Protein AF-A0A956IF95-F1 (afdb_monomer_lite)

pLDDT: mean 89.49, std 10.76, range [35.81, 98.38]

Structure (mmCIF, N/CA/C/O backbone):
data_AF-A0A956IF95-F1
#
_entry.id   AF-A0A956IF95-F1
#
loop_
_atom_site.group_PDB
_atom_site.id
_atom_site.type_symbol
_atom_site.label_atom_id
_atom_site.label_alt_id
_atom_site.label_comp_id
_atom_site.label_asym_id
_atom_site.label_entity_id
_atom_site.label_seq_id
_atom_site.pdbx_PDB_ins_code
_atom_site.Cartn_x
_atom_site.Cartn_y
_atom_site.Cartn_z
_atom_site.occupancy
_atom_site.B_iso_or_equiv
_atom_site.auth_seq_id
_atom_site.auth_comp_id
_atom_site.auth_asym_id
_atom_site.auth_atom_id
_atom_site.pdbx_PDB_model_num
ATOM 1 N N . MET A 1 1 ? 54.854 1.397 -35.330 1.00 35.81 1 MET A N 1
ATOM 2 C CA . MET A 1 1 ? 54.382 2.494 -34.458 1.00 35.81 1 MET A CA 1
ATOM 3 C C . MET A 1 1 ? 52.884 2.650 -34.662 1.00 35.81 1 MET A C 1
ATOM 5 O O . MET A 1 1 ? 52.471 3.018 -35.750 1.00 35.81 1 MET A O 1
ATOM 9 N N . GLN A 1 2 ? 52.079 2.261 -33.670 1.00 36.19 2 GLN A N 1
ATOM 10 C CA . GLN A 1 2 ? 50.629 2.462 -33.690 1.00 36.19 2 GLN A CA 1
ATOM 11 C C . GLN A 1 2 ? 50.327 3.940 -33.435 1.00 36.19 2 GLN A C 1
ATOM 13 O O . GLN A 1 2 ? 50.539 4.441 -32.331 1.00 36.19 2 GLN A O 1
ATOM 18 N N . GLU A 1 3 ? 49.829 4.635 -34.450 1.00 36.44 3 GLU A N 1
ATOM 19 C CA . GLU A 1 3 ? 49.269 5.971 -34.295 1.00 36.44 3 GLU A CA 1
ATOM 20 C C . GLU A 1 3 ? 47.915 5.836 -33.580 1.00 36.44 3 GLU A C 1
ATOM 22 O O . GLU A 1 3 ? 46.929 5.344 -34.134 1.00 36.44 3 GLU A O 1
ATOM 27 N N . LYS A 1 4 ? 47.878 6.199 -32.292 1.00 40.56 4 LYS A N 1
ATOM 28 C CA . LYS A 1 4 ? 46.637 6.297 -31.518 1.00 40.56 4 LYS A CA 1
ATOM 29 C C . LYS A 1 4 ? 45.740 7.335 -32.191 1.00 40.56 4 LYS A C 1
ATOM 31 O O . LYS A 1 4 ? 45.945 8.534 -32.022 1.00 40.56 4 LYS A O 1
ATOM 36 N N . ALA A 1 5 ? 44.705 6.873 -32.889 1.00 38.88 5 ALA A N 1
ATOM 37 C CA . ALA A 1 5 ? 43.590 7.697 -33.336 1.00 38.88 5 ALA A CA 1
ATOM 38 C C . ALA A 1 5 ? 42.821 8.232 -32.111 1.00 38.88 5 ALA A C 1
ATOM 40 O O . ALA A 1 5 ? 41.796 7.692 -31.690 1.00 38.88 5 ALA A O 1
ATOM 41 N N . GLY A 1 6 ? 43.344 9.298 -31.504 1.00 41.34 6 GLY A N 1
ATOM 42 C CA . GLY A 1 6 ? 42.677 10.086 -30.479 1.00 41.34 6 GLY A CA 1
ATOM 43 C C . GLY A 1 6 ? 41.506 10.836 -31.101 1.00 41.34 6 GLY A C 1
ATOM 44 O O . GLY A 1 6 ? 41.618 12.009 -31.448 1.00 41.34 6 GLY A O 1
ATOM 45 N N . GLY A 1 7 ? 40.378 10.149 -31.286 1.00 48.84 7 GLY A N 1
ATOM 46 C CA . GLY A 1 7 ? 39.146 10.775 -31.747 1.00 48.84 7 GLY A CA 1
ATOM 47 C C . GLY A 1 7 ? 38.746 11.890 -3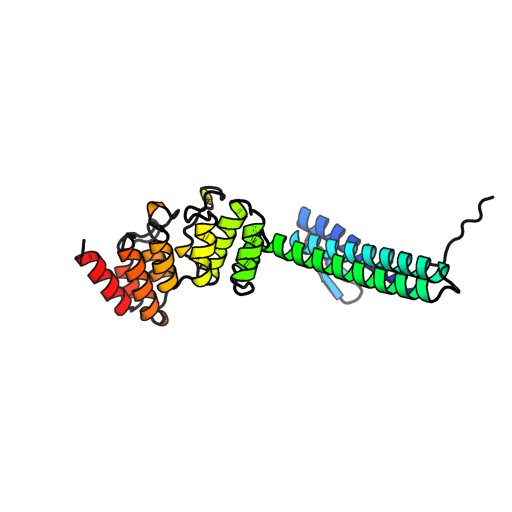0.781 1.00 48.84 7 GLY A C 1
ATOM 48 O O . GLY A 1 7 ? 38.347 11.605 -29.652 1.00 48.84 7 GLY A O 1
ATOM 49 N N . LYS A 1 8 ? 38.862 13.152 -31.221 1.00 57.75 8 LYS A N 1
ATOM 50 C CA . LYS A 1 8 ? 38.453 14.337 -30.455 1.00 57.75 8 LYS A CA 1
ATOM 51 C C . LYS A 1 8 ? 37.014 14.140 -29.962 1.00 57.75 8 LYS A C 1
ATOM 53 O O . LYS A 1 8 ? 36.075 14.079 -30.762 1.00 57.75 8 LYS A O 1
ATOM 58 N N . ARG A 1 9 ? 36.848 13.976 -28.646 1.00 60.78 9 ARG A N 1
ATOM 59 C CA . ARG A 1 9 ? 35.532 13.969 -27.995 1.00 60.78 9 ARG A CA 1
ATOM 60 C C . ARG A 1 9 ? 34.919 15.361 -28.184 1.00 60.78 9 ARG A C 1
ATOM 62 O O . ARG A 1 9 ? 35.627 16.360 -28.094 1.00 60.78 9 ARG A O 1
ATOM 69 N N . GLY A 1 10 ? 33.631 15.422 -28.524 1.00 72.94 10 GLY A N 1
ATOM 70 C CA . GLY A 1 10 ? 32.933 16.701 -28.683 1.00 72.94 10 GLY A CA 1
ATOM 71 C C . GLY A 1 10 ? 32.841 17.436 -27.346 1.00 72.94 10 GLY A C 1
ATOM 72 O O . GLY A 1 10 ? 32.746 16.786 -26.309 1.00 72.94 10 GLY A O 1
ATOM 73 N N . ILE A 1 11 ? 32.844 18.772 -27.373 1.00 80.69 11 ILE A N 1
ATOM 74 C CA . ILE A 1 11 ? 32.838 19.634 -26.174 1.00 80.69 11 ILE A CA 1
ATOM 75 C C . ILE A 1 11 ? 31.722 19.238 -25.197 1.00 80.69 11 ILE A C 1
ATOM 77 O O . ILE A 1 11 ? 31.980 19.084 -24.010 1.00 80.69 11 ILE A O 1
ATOM 81 N N . LEU A 1 12 ? 30.517 18.960 -25.704 1.00 76.12 12 LEU A N 1
ATOM 82 C CA . LEU A 1 12 ? 29.382 18.511 -24.889 1.00 76.12 12 LEU A CA 1
ATOM 83 C C . LEU A 1 12 ? 29.646 17.188 -24.154 1.00 76.12 12 LEU A C 1
ATOM 85 O O . LEU A 1 12 ? 29.255 17.042 -23.003 1.00 76.12 12 LEU A O 1
ATOM 89 N N . ALA A 1 13 ? 30.350 16.240 -24.779 1.00 76.94 13 ALA A N 1
ATOM 90 C CA . ALA A 1 13 ? 30.706 14.980 -24.130 1.00 76.94 13 ALA A CA 1
ATOM 91 C C . ALA A 1 13 ? 31.792 15.176 -23.062 1.00 76.94 13 ALA A C 1
ATOM 93 O O . ALA A 1 13 ? 31.781 14.510 -22.034 1.00 76.94 13 ALA A O 1
ATOM 94 N N . THR A 1 14 ? 32.726 16.102 -23.283 1.00 82.81 14 THR A N 1
ATOM 95 C CA . THR A 1 14 ? 33.727 16.465 -22.270 1.00 82.81 14 THR A CA 1
ATOM 96 C C . THR A 1 14 ? 33.070 17.148 -21.072 1.00 82.81 14 THR A C 1
ATOM 98 O O . THR A 1 14 ? 33.364 16.783 -19.939 1.00 82.81 14 THR A O 1
ATOM 101 N N . ILE A 1 15 ? 32.142 18.076 -21.319 1.00 84.31 15 ILE A N 1
ATOM 102 C CA . ILE A 1 15 ? 31.358 18.747 -20.276 1.00 84.31 15 ILE A CA 1
ATOM 103 C C . ILE A 1 15 ? 30.542 17.719 -19.484 1.00 84.31 15 ILE A C 1
ATOM 105 O O . ILE A 1 15 ? 30.656 17.680 -18.265 1.00 84.31 15 ILE A O 1
ATOM 109 N N . GLY A 1 16 ? 29.795 16.837 -20.155 1.00 79.81 16 GLY A N 1
ATOM 110 C CA . GLY A 1 16 ? 29.014 15.788 -19.490 1.00 79.81 16 GLY A CA 1
ATOM 111 C C . GLY A 1 16 ? 29.870 14.866 -18.616 1.00 79.81 16 GLY A C 1
ATOM 112 O O . GLY A 1 16 ? 29.513 14.595 -17.474 1.00 79.81 16 GLY A O 1
ATOM 113 N N . LEU A 1 17 ? 31.046 14.448 -19.101 1.00 86.81 17 LEU A N 1
ATOM 114 C CA . LEU A 1 17 ? 31.986 13.653 -18.303 1.00 86.81 17 LEU A CA 1
ATOM 115 C C . LEU A 1 17 ? 32.480 14.406 -17.063 1.00 86.81 17 LEU A C 1
ATOM 117 O O . LEU A 1 17 ? 32.522 13.824 -15.984 1.00 86.81 17 LEU A O 1
ATOM 121 N N . LEU A 1 18 ? 32.847 15.681 -17.210 1.00 87.62 18 LEU A N 1
ATOM 122 C CA . LEU A 1 18 ? 33.309 16.500 -16.090 1.00 87.62 18 LEU A CA 1
ATOM 123 C C . LEU A 1 18 ? 32.211 16.677 -15.044 1.00 87.62 18 LEU A C 1
ATOM 125 O O . LEU A 1 18 ? 32.471 16.445 -13.869 1.00 87.62 18 LEU A O 1
ATOM 129 N N . PHE A 1 19 ? 30.988 17.007 -15.465 1.00 87.06 19 PHE A N 1
ATOM 130 C CA . PHE A 1 19 ? 29.851 17.105 -14.551 1.00 87.06 19 PHE A CA 1
ATOM 131 C C . PHE A 1 19 ? 29.600 15.781 -13.831 1.00 87.06 19 PHE A C 1
ATOM 133 O O . PHE A 1 19 ? 29.555 15.775 -12.609 1.00 87.06 19 PHE A O 1
ATOM 140 N N . GLY A 1 20 ? 29.540 14.655 -14.548 1.00 84.88 20 GLY A N 1
ATOM 141 C CA . GLY A 1 20 ? 29.335 13.345 -13.924 1.00 84.88 20 GLY A CA 1
ATOM 142 C C . GLY A 1 20 ? 30.422 12.982 -12.903 1.00 84.88 20 GLY A C 1
ATOM 143 O O . GLY A 1 20 ? 30.108 12.508 -11.814 1.00 84.88 20 GLY A O 1
ATOM 144 N N . VAL A 1 21 ? 31.695 13.259 -13.210 1.00 89.56 21 VAL A N 1
ATOM 145 C CA . VAL A 1 21 ? 32.816 13.028 -12.279 1.00 89.56 21 VAL A CA 1
ATOM 146 C C . VAL A 1 21 ? 32.744 13.956 -11.066 1.00 89.56 21 VAL A C 1
ATOM 148 O O . VAL A 1 21 ? 32.939 13.491 -9.947 1.00 89.56 21 VAL A O 1
ATOM 151 N N . VAL A 1 22 ? 32.446 15.244 -11.259 1.00 89.56 22 VAL A N 1
ATOM 152 C CA . VAL A 1 22 ? 32.292 16.204 -10.153 1.00 89.56 22 VAL A CA 1
ATOM 153 C C . VAL A 1 22 ? 31.135 15.793 -9.248 1.00 89.56 22 VAL A C 1
ATOM 155 O O . VAL A 1 22 ? 31.303 15.770 -8.033 1.00 89.56 22 VAL A O 1
ATOM 158 N N . THR A 1 23 ? 29.997 15.392 -9.817 1.00 88.56 23 THR A N 1
ATOM 159 C CA . THR A 1 23 ? 28.845 14.889 -9.058 1.00 88.56 23 THR A CA 1
ATOM 160 C C . THR A 1 23 ? 29.211 13.652 -8.233 1.00 88.56 23 THR A C 1
ATOM 162 O O . THR A 1 23 ? 28.883 13.595 -7.051 1.00 88.56 23 THR A O 1
ATOM 165 N N . LEU A 1 24 ? 29.955 12.695 -8.799 1.00 90.12 24 LEU A N 1
ATOM 166 C CA . LEU A 1 24 ? 30.459 11.544 -8.036 1.00 90.12 24 LEU A CA 1
ATOM 167 C C . LEU A 1 24 ? 31.468 11.947 -6.955 1.00 90.12 24 LEU A C 1
ATOM 169 O O . LEU A 1 24 ? 31.478 11.351 -5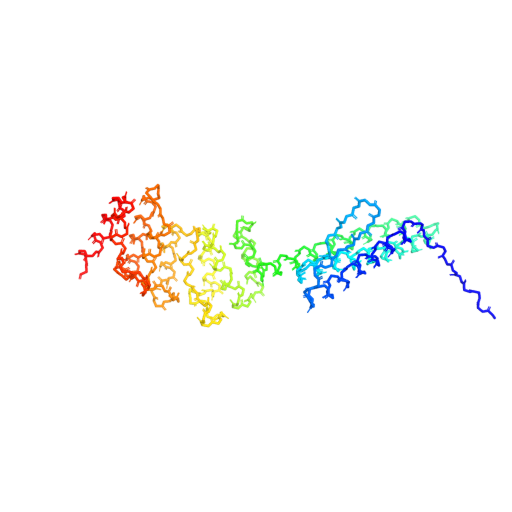.883 1.00 90.12 24 LEU A O 1
ATOM 173 N N . GLY A 1 25 ? 32.284 12.972 -7.207 1.00 89.44 25 GLY A N 1
ATOM 174 C CA . GLY A 1 25 ? 33.170 13.559 -6.204 1.00 89.44 25 GLY A CA 1
ATOM 175 C C . GLY A 1 25 ? 32.396 14.144 -5.022 1.00 89.44 25 GLY A C 1
ATOM 176 O O . GLY A 1 25 ? 32.731 13.858 -3.875 1.00 89.44 25 GLY A O 1
ATOM 177 N N . VAL A 1 26 ? 31.320 14.894 -5.288 1.00 89.62 26 VAL A N 1
ATOM 178 C CA . VAL A 1 26 ? 30.418 15.424 -4.250 1.00 89.62 26 VAL A CA 1
ATOM 179 C C . VAL A 1 26 ? 29.750 14.288 -3.476 1.00 89.62 26 VAL A C 1
ATOM 181 O O . VAL A 1 26 ? 29.707 14.348 -2.251 1.00 89.62 26 VAL A O 1
ATOM 184 N N . ALA A 1 27 ? 29.293 13.231 -4.153 1.00 89.62 27 ALA A N 1
ATOM 185 C CA . ALA A 1 27 ? 28.731 12.060 -3.480 1.00 89.62 27 ALA A CA 1
ATOM 186 C C . ALA A 1 27 ? 29.763 11.349 -2.590 1.00 89.62 27 ALA A C 1
ATOM 188 O O . ALA A 1 27 ? 29.452 11.003 -1.456 1.00 89.62 27 ALA A O 1
ATOM 189 N N . GLY A 1 28 ? 31.002 11.176 -3.061 1.00 89.56 28 GLY A N 1
ATOM 190 C CA . GLY A 1 28 ? 32.082 10.582 -2.269 1.00 89.56 28 GLY A CA 1
ATOM 191 C C . GLY A 1 28 ? 32.432 11.412 -1.030 1.00 89.56 28 GLY A C 1
ATOM 192 O O . GLY A 1 28 ? 32.576 10.862 0.059 1.00 89.56 28 GLY A O 1
ATOM 193 N N . LEU A 1 29 ? 32.499 12.740 -1.170 1.00 88.94 29 LEU A N 1
ATOM 194 C CA . LEU A 1 29 ? 32.683 13.649 -0.034 1.00 88.94 29 LEU A CA 1
ATOM 195 C C . LEU A 1 29 ? 31.485 13.618 0.926 1.00 88.94 29 LEU A C 1
ATOM 197 O O . LEU A 1 29 ? 31.686 13.626 2.135 1.00 88.94 29 LEU A O 1
ATOM 201 N N . GLY A 1 30 ? 30.260 13.521 0.406 1.00 88.19 30 GLY A N 1
ATOM 202 C CA . GLY A 1 30 ? 29.043 13.345 1.199 1.00 88.19 30 GLY A CA 1
ATOM 203 C C . GLY A 1 30 ? 29.007 12.017 1.961 1.00 88.19 30 GLY A C 1
ATOM 204 O O . GLY A 1 30 ? 28.602 11.985 3.118 1.00 88.19 30 GLY A O 1
ATOM 205 N N . ALA A 1 31 ? 29.494 10.926 1.363 1.00 88.31 31 ALA A N 1
ATOM 206 C CA . ALA A 1 31 ? 29.612 9.630 2.031 1.00 88.31 31 ALA A CA 1
ATOM 207 C C . ALA A 1 31 ? 30.572 9.702 3.227 1.00 88.31 31 ALA A C 1
ATOM 209 O O . ALA A 1 31 ? 30.260 9.185 4.294 1.00 88.31 31 ALA A O 1
ATOM 210 N N . ILE A 1 32 ? 31.711 10.387 3.069 1.00 88.44 32 ILE A N 1
ATOM 211 C CA . ILE A 1 32 ? 32.654 10.647 4.168 1.00 88.44 32 ILE A CA 1
ATOM 212 C C . ILE A 1 32 ? 31.995 11.548 5.221 1.00 88.44 32 ILE A C 1
ATOM 214 O O . ILE A 1 32 ? 32.066 11.251 6.409 1.00 88.44 32 ILE A O 1
ATOM 218 N N . ASN A 1 33 ? 31.313 12.613 4.794 1.00 89.50 33 ASN A N 1
ATOM 219 C CA . ASN A 1 33 ? 30.607 13.527 5.688 1.00 89.50 33 ASN A CA 1
ATOM 220 C C . ASN A 1 33 ? 29.554 12.807 6.548 1.00 89.50 33 ASN A C 1
ATOM 222 O O . ASN A 1 33 ? 29.501 13.030 7.750 1.00 89.50 33 ASN A O 1
ATOM 226 N N . THR A 1 34 ? 28.778 11.909 5.935 1.00 87.06 34 THR A N 1
ATOM 227 C CA . THR A 1 34 ? 27.724 11.116 6.590 1.00 87.06 34 THR A CA 1
ATOM 228 C C . THR A 1 34 ? 28.310 10.020 7.482 1.00 87.06 34 THR A C 1
ATOM 230 O 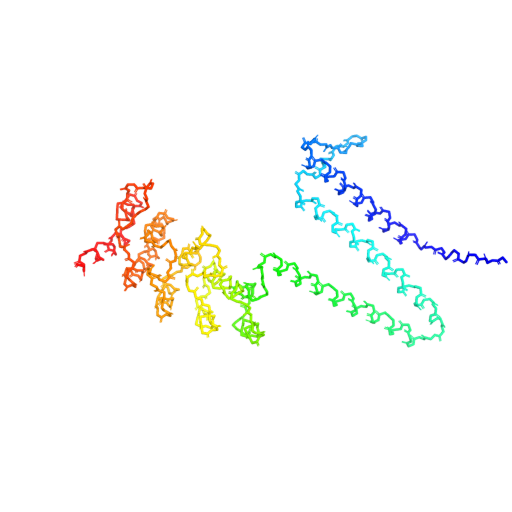O . THR A 1 34 ? 27.837 9.803 8.591 1.00 87.06 34 THR A O 1
ATOM 233 N N . ALA A 1 35 ? 29.354 9.318 7.029 1.00 88.38 35 ALA A N 1
ATOM 234 C CA . ALA A 1 35 ? 29.954 8.214 7.782 1.00 88.38 35 ALA A CA 1
ATOM 235 C C . ALA A 1 35 ? 30.664 8.668 9.069 1.00 88.38 35 ALA A C 1
ATOM 237 O O . ALA A 1 35 ? 30.772 7.885 10.010 1.00 88.38 35 ALA A O 1
ATOM 238 N N . PHE A 1 36 ? 31.163 9.905 9.093 1.00 89.81 36 PHE A N 1
ATOM 239 C CA . PHE A 1 36 ? 31.935 10.464 10.206 1.00 89.81 36 PHE A CA 1
ATOM 240 C C . PHE A 1 36 ? 31.252 11.655 10.899 1.00 89.81 36 PHE A C 1
ATOM 242 O O . PHE A 1 36 ? 31.869 12.253 11.775 1.00 89.81 36 PHE A O 1
ATOM 249 N N . ASP A 1 37 ? 30.021 11.999 10.507 1.00 86.06 37 ASP A N 1
ATOM 250 C CA . ASP A 1 37 ? 29.220 13.098 11.073 1.00 86.06 37 ASP A CA 1
ATOM 251 C C . ASP A 1 37 ? 29.966 14.453 11.109 1.00 86.06 37 ASP A C 1
ATOM 253 O O . ASP A 1 37 ? 30.060 15.139 12.124 1.00 86.06 37 ASP A O 1
ATOM 257 N N . LEU A 1 38 ? 30.594 14.821 9.984 1.00 83.25 38 LEU A N 1
ATOM 258 C CA . LEU A 1 38 ? 31.574 15.920 9.925 1.00 83.25 38 LEU A CA 1
ATOM 259 C C . LEU A 1 38 ? 30.970 17.307 9.625 1.00 83.25 38 LEU A C 1
ATOM 261 O O . LEU A 1 38 ? 31.714 18.289 9.603 1.00 83.25 38 LEU A O 1
ATOM 265 N N . HIS A 1 39 ? 29.658 17.398 9.367 1.00 82.81 39 HIS A N 1
ATOM 266 C CA . HIS A 1 39 ? 28.919 18.621 8.990 1.00 82.81 39 HIS A CA 1
ATOM 267 C C . HIS A 1 39 ? 29.662 19.549 8.004 1.00 82.81 39 HIS A C 1
ATOM 269 O O . HIS A 1 39 ? 29.690 20.776 8.142 1.00 82.81 39 HIS A O 1
ATOM 275 N N . LEU A 1 40 ? 30.299 18.958 6.996 1.00 84.75 40 LEU A N 1
ATOM 276 C CA . LEU A 1 40 ? 31.128 19.656 6.024 1.00 84.75 40 LEU A CA 1
ATOM 277 C C . LEU A 1 40 ? 30.282 20.478 5.043 1.00 84.75 40 LEU A C 1
ATOM 279 O O . LEU A 1 40 ? 29.171 20.109 4.663 1.00 84.75 40 LEU A O 1
ATOM 283 N N . ALA A 1 41 ? 30.857 21.574 4.554 1.00 84.25 41 ALA A N 1
ATOM 284 C CA . ALA A 1 41 ? 30.278 22.395 3.498 1.00 84.25 41 ALA A CA 1
ATOM 285 C C . ALA A 1 41 ? 31.337 22.726 2.443 1.00 84.25 41 ALA A C 1
ATOM 287 O O . ALA A 1 41 ? 32.499 22.981 2.769 1.00 84.25 41 ALA A O 1
ATOM 288 N N . ILE A 1 42 ? 30.932 22.762 1.173 1.00 80.06 42 ILE A N 1
ATOM 289 C CA . ILE A 1 42 ? 31.758 23.316 0.100 1.00 80.06 42 ILE A CA 1
ATOM 290 C C . ILE A 1 42 ? 31.543 24.826 0.101 1.00 80.06 42 ILE A C 1
ATOM 292 O O . ILE A 1 42 ? 30.418 25.302 -0.053 1.00 80.06 42 ILE A O 1
ATOM 296 N N . SER A 1 43 ? 32.624 25.585 0.259 1.00 79.31 43 SER A N 1
ATOM 297 C CA . SER A 1 43 ? 32.602 27.038 0.129 1.00 79.31 43 SER A CA 1
ATOM 298 C C . SER A 1 43 ? 33.348 27.483 -1.126 1.00 79.31 43 SER A C 1
ATOM 300 O O . SER A 1 43 ? 34.429 26.996 -1.456 1.00 79.31 43 SER A O 1
ATOM 302 N N . THR A 1 44 ? 32.760 28.436 -1.838 1.00 78.50 44 THR A N 1
ATOM 303 C CA . THR A 1 44 ? 33.415 29.191 -2.915 1.00 78.50 44 THR A CA 1
ATOM 304 C C . THR A 1 44 ? 33.101 30.663 -2.706 1.00 78.50 44 THR A C 1
ATOM 306 O O . THR A 1 44 ? 32.002 30.951 -2.249 1.00 78.50 44 THR A O 1
ATOM 309 N N . TYR A 1 45 ? 34.035 31.575 -3.009 1.00 53.12 45 TYR A N 1
ATOM 310 C CA . TYR A 1 45 ? 33.921 33.040 -2.849 1.00 53.12 45 TYR A CA 1
ATOM 311 C C . TYR A 1 45 ? 32.466 33.568 -2.775 1.00 53.12 45 TYR A C 1
ATOM 313 O O . TYR A 1 45 ? 31.848 33.845 -3.799 1.00 53.12 45 TYR A O 1
ATOM 321 N N . GLY A 1 46 ? 31.929 33.700 -1.552 1.00 63.81 46 GLY A N 1
ATOM 322 C CA . GLY A 1 46 ? 30.607 34.281 -1.271 1.00 63.81 46 GLY A CA 1
ATOM 323 C C . GLY A 1 46 ? 29.419 33.319 -1.087 1.00 63.81 46 GLY A C 1
ATOM 324 O O . GLY A 1 46 ? 28.348 33.795 -0.726 1.00 63.81 46 GLY A O 1
ATOM 325 N N . ALA A 1 47 ? 29.572 32.004 -1.278 1.00 65.38 47 ALA A N 1
ATOM 326 C CA . ALA A 1 47 ? 28.509 31.013 -1.071 1.00 65.38 47 ALA A CA 1
ATOM 327 C C . ALA A 1 47 ? 29.035 29.737 -0.392 1.00 65.38 47 ALA A C 1
ATOM 329 O O . ALA A 1 47 ? 30.081 29.204 -0.774 1.00 65.38 47 ALA A O 1
ATOM 330 N N . SER A 1 48 ? 28.294 29.231 0.597 1.00 77.94 48 SER A N 1
ATOM 331 C CA . SER A 1 48 ? 28.488 27.900 1.175 1.00 77.94 48 SER A CA 1
ATOM 332 C C . SER A 1 48 ? 27.304 27.006 0.819 1.00 77.94 48 SER A C 1
ATOM 334 O O . SER A 1 48 ? 26.147 27.409 0.934 1.00 77.94 48 SER A O 1
ATOM 336 N N . ALA A 1 49 ? 27.599 25.788 0.380 1.00 80.75 49 ALA A N 1
ATOM 337 C CA . ALA A 1 49 ? 26.609 24.742 0.182 1.00 80.75 49 ALA A CA 1
ATOM 338 C C . ALA A 1 49 ? 26.957 23.571 1.114 1.00 80.75 49 ALA A C 1
ATOM 340 O O . ALA A 1 49 ? 28.085 23.068 1.037 1.00 80.75 49 ALA A O 1
ATOM 341 N N . PRO A 1 50 ? 26.044 23.147 2.008 1.00 84.31 50 PRO A N 1
ATOM 342 C CA . PRO A 1 50 ? 26.280 21.978 2.847 1.00 84.31 50 PRO A CA 1
ATOM 343 C C . PRO A 1 50 ? 26.456 20.732 1.973 1.00 84.31 50 PRO A C 1
ATOM 345 O O . PRO A 1 50 ? 25.805 20.589 0.933 1.00 84.31 50 PRO A O 1
ATOM 348 N N . LEU A 1 51 ? 27.373 19.851 2.371 1.00 86.69 51 LEU A N 1
ATOM 349 C CA . LEU A 1 51 ? 27.511 18.544 1.738 1.00 86.69 51 LEU A CA 1
ATOM 350 C C . LEU A 1 51 ? 26.374 17.615 2.184 1.00 86.69 51 LEU A C 1
ATOM 352 O O . LEU A 1 51 ? 25.833 17.810 3.272 1.00 86.69 51 LEU A O 1
ATOM 356 N N . PRO A 1 52 ? 26.035 16.588 1.378 1.00 85.50 52 PRO A N 1
ATOM 357 C CA . PRO A 1 52 ? 25.105 15.545 1.795 1.00 85.50 52 PRO A CA 1
ATOM 358 C C . PRO A 1 52 ? 25.477 14.970 3.167 1.00 85.50 52 PRO A C 1
ATOM 360 O O . PRO A 1 52 ? 26.643 14.645 3.406 1.00 85.50 52 PRO A O 1
ATOM 363 N N . ASP A 1 53 ? 24.488 14.852 4.043 1.00 87.62 53 ASP A N 1
ATOM 364 C CA . ASP A 1 53 ? 24.604 14.403 5.437 1.00 87.62 53 ASP A CA 1
ATOM 365 C C . ASP A 1 53 ? 23.736 13.170 5.743 1.00 87.62 53 ASP A C 1
ATOM 367 O O . ASP A 1 53 ? 23.698 12.687 6.871 1.00 87.62 53 ASP A O 1
ATOM 371 N N . SER A 1 54 ? 23.064 12.626 4.728 1.00 87.50 54 SER A N 1
ATOM 372 C CA . SER A 1 54 ? 22.297 11.388 4.812 1.00 87.50 54 SER A CA 1
ATOM 373 C C . SER A 1 54 ? 22.622 10.462 3.646 1.00 87.50 54 SER A C 1
ATOM 375 O O . SER A 1 54 ? 22.875 10.894 2.515 1.00 87.50 54 SER A O 1
ATOM 377 N N . TRP A 1 55 ? 22.579 9.153 3.910 1.00 86.19 55 TRP A N 1
ATOM 378 C CA . TRP A 1 55 ? 22.873 8.128 2.906 1.00 86.19 55 TRP A CA 1
ATOM 379 C C . TRP A 1 55 ? 21.925 8.179 1.706 1.00 86.19 55 TRP A C 1
ATOM 381 O O . TRP A 1 55 ? 22.344 7.898 0.585 1.00 86.19 55 TRP A O 1
ATOM 391 N N . GLU A 1 56 ? 20.680 8.599 1.911 1.00 82.56 56 GLU A N 1
ATOM 392 C CA . GLU A 1 56 ? 19.690 8.783 0.849 1.00 82.56 56 GLU A CA 1
ATOM 393 C C . GLU A 1 56 ? 20.128 9.866 -0.145 1.00 82.56 56 GLU A C 1
ATOM 395 O O . GLU A 1 56 ? 20.147 9.631 -1.357 1.00 82.56 56 GLU A O 1
ATOM 400 N N . ILE A 1 57 ? 20.566 11.028 0.358 1.00 83.19 57 ILE A N 1
ATOM 401 C CA . ILE A 1 57 ? 21.058 12.126 -0.483 1.00 83.19 57 ILE A CA 1
ATOM 402 C C . ILE A 1 57 ? 22.364 11.713 -1.172 1.00 83.19 57 ILE A C 1
ATOM 404 O O . ILE A 1 57 ? 22.524 11.944 -2.372 1.00 83.19 57 ILE A O 1
ATOM 408 N N . VAL A 1 58 ? 23.281 11.055 -0.455 1.00 86.56 58 VAL A N 1
ATOM 409 C CA . VAL A 1 58 ? 24.546 10.550 -1.020 1.00 86.56 58 VAL A CA 1
ATOM 410 C C . VAL A 1 58 ? 24.293 9.603 -2.195 1.00 86.56 58 VAL A C 1
ATOM 412 O O . VAL A 1 58 ? 24.871 9.784 -3.271 1.00 86.56 58 VAL A O 1
ATOM 415 N N . LEU A 1 59 ? 23.413 8.616 -2.014 1.00 84.38 59 LEU A N 1
ATOM 416 C CA . LEU A 1 59 ? 23.065 7.646 -3.051 1.00 84.38 59 LEU A CA 1
ATOM 417 C C . LEU A 1 59 ? 22.336 8.308 -4.224 1.00 84.38 59 LEU A C 1
ATOM 419 O O . LEU A 1 59 ? 22.647 8.004 -5.377 1.00 84.38 59 LEU A O 1
ATOM 423 N N . GLY A 1 60 ? 21.433 9.256 -3.954 1.00 81.62 60 GLY A N 1
ATOM 424 C CA . GLY A 1 60 ? 20.750 10.035 -4.987 1.00 81.62 60 GLY A CA 1
ATOM 425 C C . GLY A 1 60 ? 21.726 10.825 -5.864 1.00 81.62 60 GLY A C 1
ATOM 426 O O . GLY A 1 60 ? 21.684 10.726 -7.093 1.00 81.62 60 GLY A O 1
ATOM 427 N N . VAL A 1 61 ? 22.667 11.550 -5.252 1.00 86.00 61 VAL A N 1
ATOM 428 C CA . VAL A 1 61 ? 23.703 12.306 -5.978 1.00 86.00 61 VAL A CA 1
ATOM 429 C C . VAL A 1 61 ? 24.617 11.358 -6.762 1.00 86.00 61 VAL A C 1
ATOM 431 O O . VAL A 1 61 ? 24.902 11.611 -7.937 1.00 86.00 61 VAL A O 1
ATOM 434 N N . ALA A 1 62 ? 25.031 10.233 -6.169 1.00 87.06 62 ALA A N 1
ATOM 435 C CA . ALA A 1 62 ? 25.842 9.231 -6.859 1.00 87.06 62 ALA A CA 1
ATOM 436 C C . ALA A 1 62 ? 25.129 8.667 -8.100 1.00 87.06 62 ALA A C 1
ATOM 438 O O . ALA A 1 62 ? 25.730 8.590 -9.176 1.00 87.06 62 ALA A O 1
ATOM 439 N N . ALA A 1 63 ? 23.841 8.333 -7.979 1.00 85.75 63 ALA A N 1
ATOM 440 C CA . ALA A 1 63 ? 23.031 7.814 -9.078 1.00 85.75 63 ALA A CA 1
ATOM 441 C C . ALA A 1 63 ? 22.939 8.809 -10.246 1.00 85.75 63 ALA A C 1
ATOM 443 O O . ALA A 1 63 ? 23.114 8.417 -11.403 1.00 85.75 63 ALA A O 1
ATOM 444 N N . VAL A 1 64 ? 22.756 10.104 -9.959 1.00 86.06 64 VAL A N 1
ATOM 445 C CA . VAL A 1 64 ? 22.765 11.166 -10.983 1.00 86.06 64 VAL A CA 1
ATOM 446 C C . VAL A 1 64 ? 24.123 11.239 -11.686 1.00 86.06 64 VAL A C 1
ATOM 448 O O . VAL A 1 64 ? 24.177 11.297 -12.917 1.00 86.06 64 VAL A O 1
ATOM 451 N N . GLY A 1 65 ? 25.226 11.177 -10.934 1.00 86.25 65 GLY A N 1
ATOM 452 C CA . GLY A 1 65 ? 26.577 11.167 -11.499 1.00 86.25 65 GLY A CA 1
ATOM 453 C C . GLY A 1 65 ? 26.808 9.986 -12.450 1.00 86.25 65 GLY A C 1
ATOM 454 O O . GLY A 1 65 ? 27.257 10.179 -13.584 1.00 86.25 65 GLY A O 1
ATOM 455 N N . VAL A 1 66 ? 26.427 8.772 -12.034 1.00 90.06 66 VAL A N 1
ATOM 456 C CA . VAL A 1 66 ? 26.495 7.564 -12.877 1.00 90.06 66 VAL A CA 1
ATOM 457 C C . VAL A 1 66 ? 25.631 7.713 -14.132 1.00 90.06 66 VAL A C 1
ATOM 459 O O . VAL A 1 66 ? 26.099 7.406 -15.231 1.00 90.06 66 VAL A O 1
ATOM 462 N N . LEU A 1 67 ? 24.405 8.225 -14.000 1.00 88.06 67 LEU A N 1
ATOM 463 C CA . LEU A 1 67 ? 23.486 8.420 -15.123 1.00 88.06 67 LEU A CA 1
ATOM 464 C C . LEU A 1 67 ? 24.061 9.385 -16.169 1.00 88.06 67 LEU A C 1
ATOM 466 O O . LEU A 1 67 ? 24.041 9.080 -17.364 1.00 88.06 67 LEU A O 1
ATOM 470 N N . ILE A 1 68 ? 24.625 10.517 -15.735 1.00 87.12 68 ILE A N 1
ATOM 471 C CA . ILE A 1 68 ? 25.260 11.494 -16.632 1.00 87.12 68 ILE A CA 1
ATOM 472 C C . ILE A 1 68 ? 26.416 10.843 -17.402 1.00 87.12 68 ILE A C 1
ATOM 474 O O . ILE A 1 68 ? 26.517 11.007 -18.625 1.00 87.12 68 ILE A O 1
ATOM 478 N N . LEU A 1 69 ? 27.273 10.074 -16.722 1.00 89.44 69 LEU A N 1
ATOM 479 C CA . LEU A 1 69 ? 28.384 9.370 -17.367 1.00 89.44 69 LEU A CA 1
ATOM 480 C C . LEU A 1 69 ? 27.890 8.324 -18.373 1.00 89.44 69 LEU A C 1
ATOM 482 O O . LEU A 1 69 ? 28.395 8.276 -19.501 1.00 89.44 69 LEU A O 1
ATOM 486 N N . ALA A 1 70 ? 26.883 7.534 -17.999 1.00 88.50 70 ALA A N 1
ATOM 487 C CA . ALA A 1 70 ? 26.294 6.507 -18.852 1.00 88.50 70 ALA A CA 1
ATOM 488 C C . ALA A 1 70 ? 25.683 7.111 -20.127 1.00 88.50 70 ALA A C 1
ATOM 490 O O . ALA A 1 70 ? 26.021 6.681 -21.234 1.00 88.50 70 ALA A O 1
ATOM 491 N N . LEU A 1 71 ? 24.866 8.162 -19.996 1.00 89.25 71 LEU A N 1
ATOM 492 C CA . LEU A 1 71 ? 24.265 8.870 -21.133 1.00 89.25 71 LEU A CA 1
ATOM 493 C C . LEU A 1 71 ? 25.324 9.526 -22.022 1.00 89.25 71 LEU A C 1
ATOM 495 O O . LEU A 1 71 ? 25.230 9.476 -23.251 1.00 89.25 71 LEU A O 1
ATOM 499 N N . THR A 1 72 ? 26.374 10.087 -21.421 1.00 88.94 72 THR A N 1
ATOM 500 C CA . THR A 1 72 ? 27.476 10.705 -22.166 1.00 88.94 72 THR A CA 1
ATOM 501 C C . THR A 1 72 ? 28.258 9.669 -22.980 1.00 88.94 72 THR A C 1
ATOM 503 O O . THR A 1 72 ? 28.595 9.908 -24.149 1.00 88.94 72 THR A O 1
ATOM 506 N N . PHE A 1 73 ? 28.526 8.494 -22.402 1.00 89.75 73 PHE A N 1
ATOM 507 C CA . PHE A 1 73 ? 29.192 7.395 -23.101 1.00 89.75 73 PHE A CA 1
ATOM 508 C C . PHE A 1 73 ? 28.308 6.796 -24.202 1.00 89.75 73 PHE A C 1
ATOM 510 O O . PHE A 1 73 ? 28.783 6.562 -25.322 1.00 89.75 73 PHE A O 1
ATOM 517 N N . PHE A 1 74 ? 27.018 6.615 -23.916 1.00 90.88 74 PHE A N 1
ATOM 518 C CA . PHE A 1 74 ? 26.021 6.151 -24.875 1.00 90.88 74 PHE A CA 1
ATOM 519 C C . PHE A 1 74 ? 25.922 7.100 -26.075 1.00 90.88 74 PHE A C 1
ATOM 521 O O . PHE A 1 74 ? 26.170 6.686 -27.210 1.00 90.88 74 PHE A O 1
ATOM 528 N N . GLY A 1 75 ? 25.688 8.394 -25.836 1.00 89.25 75 GLY A N 1
ATOM 529 C CA . GLY A 1 75 ? 25.609 9.407 -26.890 1.00 89.25 75 GLY A CA 1
ATOM 530 C C . GLY A 1 75 ? 26.897 9.502 -27.713 1.00 89.25 75 GLY A C 1
ATOM 531 O O . GLY A 1 75 ? 26.853 9.576 -28.942 1.00 89.25 75 GLY A O 1
ATOM 532 N N . SER A 1 76 ? 28.064 9.400 -27.065 1.00 90.31 76 SER A N 1
ATOM 533 C CA . SER A 1 76 ? 29.361 9.361 -27.757 1.00 90.31 76 SER A CA 1
ATOM 534 C C . SER A 1 76 ? 29.503 8.143 -28.676 1.00 90.31 76 SER A C 1
ATOM 536 O O . SER A 1 76 ? 30.066 8.251 -29.771 1.00 90.31 76 SER A O 1
ATOM 538 N N . THR A 1 77 ? 28.986 6.990 -28.250 1.00 90.38 77 THR A N 1
ATOM 539 C CA . THR A 1 77 ? 28.995 5.745 -29.026 1.00 90.38 77 THR A CA 1
ATOM 540 C C . THR A 1 77 ? 28.044 5.833 -30.215 1.00 90.38 77 THR A C 1
ATOM 542 O O . THR A 1 77 ? 28.478 5.603 -31.346 1.00 90.38 77 THR A O 1
ATOM 545 N N . VAL A 1 78 ? 26.804 6.287 -30.009 1.00 91.44 78 VAL A N 1
ATOM 546 C CA . VAL A 1 78 ? 25.830 6.526 -31.089 1.00 91.44 78 VAL A CA 1
ATOM 547 C C . VAL A 1 78 ? 26.396 7.510 -32.115 1.00 91.44 78 VAL A C 1
ATOM 549 O O . VAL A 1 78 ? 26.395 7.230 -33.314 1.00 91.44 78 VAL A O 1
ATOM 552 N N . ALA A 1 79 ? 26.992 8.618 -31.664 1.00 89.75 79 ALA A N 1
ATOM 553 C CA . ALA A 1 79 ? 27.599 9.610 -32.548 1.00 89.75 79 ALA A CA 1
ATOM 554 C C . ALA A 1 79 ? 28.786 9.055 -33.354 1.00 89.75 79 ALA A C 1
ATOM 556 O O . ALA A 1 79 ? 29.044 9.521 -34.469 1.00 89.75 79 ALA A O 1
ATOM 557 N N . ARG A 1 80 ? 29.536 8.089 -32.806 1.00 91.06 80 ARG A N 1
ATOM 558 C CA . ARG A 1 80 ? 30.631 7.407 -33.515 1.00 91.06 80 ARG A CA 1
ATOM 559 C C . ARG A 1 80 ? 30.081 6.504 -34.617 1.00 91.06 80 ARG A C 1
ATOM 561 O O . ARG A 1 80 ? 30.535 6.607 -35.754 1.00 91.06 80 ARG A O 1
ATOM 568 N N . ILE A 1 81 ? 29.081 5.682 -34.299 1.00 90.69 81 ILE A N 1
ATOM 569 C CA . ILE A 1 81 ? 28.451 4.753 -35.251 1.00 90.69 81 ILE A CA 1
ATOM 570 C C . ILE A 1 81 ? 27.736 5.535 -36.367 1.00 90.69 81 ILE A C 1
ATOM 572 O O . ILE A 1 81 ? 27.911 5.240 -37.549 1.00 90.69 81 ILE A O 1
ATOM 576 N N . PHE A 1 82 ? 27.023 6.610 -36.023 1.00 91.69 82 PHE A N 1
ATOM 577 C CA . PHE A 1 82 ? 26.365 7.493 -36.990 1.00 91.69 82 PHE A CA 1
ATOM 578 C C . PHE A 1 82 ? 27.353 8.144 -37.971 1.00 91.69 82 PHE A C 1
ATOM 580 O O . PHE A 1 82 ? 27.109 8.207 -39.183 1.00 91.69 82 PHE A O 1
ATOM 587 N N . ARG A 1 83 ? 28.499 8.616 -37.459 1.00 90.38 83 ARG A N 1
ATOM 588 C CA . ARG A 1 83 ? 29.573 9.176 -38.290 1.00 90.38 83 ARG A CA 1
ATOM 589 C C . ARG A 1 83 ? 30.196 8.118 -39.199 1.00 90.38 83 ARG A C 1
ATOM 591 O O . ARG A 1 83 ? 30.420 8.424 -40.368 1.00 90.38 83 ARG A O 1
ATOM 598 N N . ALA A 1 84 ? 30.407 6.899 -38.701 1.00 91.19 84 ALA A N 1
ATOM 599 C CA . ALA A 1 84 ? 30.920 5.778 -39.490 1.00 91.19 84 ALA A CA 1
ATOM 600 C C . ALA A 1 84 ? 29.970 5.375 -40.635 1.00 91.19 84 ALA A C 1
ATOM 602 O O . ALA A 1 84 ? 30.425 5.003 -41.710 1.00 91.19 84 ALA A O 1
ATOM 603 N N . ALA A 1 85 ? 28.656 5.549 -40.466 1.00 90.12 85 ALA A N 1
ATOM 604 C CA . ALA A 1 85 ? 27.646 5.299 -41.500 1.00 90.12 85 ALA A CA 1
ATOM 605 C C . ALA A 1 85 ? 27.541 6.411 -42.575 1.00 90.12 85 ALA A C 1
ATOM 607 O O . ALA A 1 85 ? 26.471 6.647 -43.145 1.00 90.12 85 ALA A O 1
ATOM 608 N N . LYS A 1 86 ? 28.620 7.159 -42.846 1.00 89.06 86 LYS A N 1
ATOM 609 C CA . LYS A 1 86 ? 28.624 8.230 -43.860 1.00 89.06 86 LYS A CA 1
ATOM 610 C C . LYS A 1 86 ? 28.327 7.664 -45.253 1.00 89.06 86 LYS A C 1
ATOM 612 O O . LYS A 1 86 ? 28.854 6.628 -45.630 1.00 89.06 86 LYS A O 1
ATOM 617 N N . GLY A 1 87 ? 27.452 8.342 -45.999 1.00 90.38 87 GLY A N 1
ATOM 618 C CA . GLY A 1 87 ? 27.011 7.905 -47.331 1.00 90.38 87 GLY A CA 1
ATOM 619 C C . GLY A 1 87 ? 25.909 6.838 -47.336 1.00 90.38 87 GLY A C 1
ATOM 620 O O . GLY A 1 87 ? 25.433 6.481 -48.405 1.00 90.38 87 GLY A O 1
ATOM 621 N N . ARG A 1 88 ? 25.457 6.352 -46.169 1.00 94.38 88 ARG A N 1
ATOM 622 C CA . ARG A 1 88 ? 24.388 5.343 -46.050 1.00 94.38 88 ARG A CA 1
ATOM 623 C C . ARG A 1 88 ? 23.181 5.924 -45.291 1.00 94.38 88 ARG A C 1
ATOM 625 O O . ARG A 1 88 ? 23.068 5.711 -44.082 1.00 94.38 88 ARG A O 1
ATOM 632 N N . PRO A 1 89 ? 22.282 6.678 -45.956 1.00 89.19 89 PRO A N 1
ATOM 633 C CA . PRO A 1 89 ? 21.219 7.434 -45.283 1.00 89.19 89 PRO A CA 1
ATOM 634 C C . PRO A 1 89 ? 20.230 6.543 -44.518 1.00 89.19 89 PRO A C 1
ATOM 636 O O . PRO A 1 89 ? 19.913 6.847 -43.372 1.00 89.19 89 PRO A O 1
ATOM 639 N N . LEU A 1 90 ? 19.825 5.400 -45.084 1.00 93.19 90 LEU A N 1
ATOM 640 C CA . LEU A 1 90 ? 18.926 4.454 -44.404 1.00 93.19 90 LEU A CA 1
ATOM 641 C C . LEU A 1 90 ? 19.537 3.893 -43.111 1.00 93.19 90 LEU A C 1
ATOM 643 O O . LEU A 1 90 ? 18.860 3.785 -42.094 1.00 93.19 90 LEU A O 1
ATOM 647 N N . VAL A 1 91 ? 20.843 3.607 -43.118 1.00 92.06 91 VAL A N 1
ATOM 648 C CA . VAL A 1 91 ? 21.558 3.112 -41.929 1.00 92.06 91 VAL A CA 1
ATOM 649 C C . VAL A 1 91 ? 21.611 4.182 -40.841 1.00 92.06 91 VAL A C 1
ATOM 651 O O . VAL A 1 91 ? 21.444 3.878 -39.665 1.00 92.06 91 VAL A O 1
ATOM 654 N N . ARG A 1 92 ? 21.794 5.451 -41.218 1.00 90.94 92 ARG A N 1
ATOM 655 C CA . ARG A 1 92 ? 21.783 6.579 -40.277 1.00 90.94 92 ARG A CA 1
ATOM 656 C C . ARG A 1 92 ? 20.433 6.768 -39.597 1.00 90.94 92 ARG A C 1
ATOM 658 O O . ARG A 1 92 ? 20.411 6.979 -38.387 1.00 90.94 92 ARG A O 1
ATOM 665 N N . ILE A 1 93 ? 19.342 6.660 -40.352 1.00 92.44 93 ILE A N 1
ATOM 666 C CA . ILE A 1 93 ? 17.982 6.697 -39.797 1.00 92.44 93 ILE A CA 1
ATOM 667 C C . ILE A 1 93 ? 17.799 5.539 -38.809 1.00 92.44 93 ILE A C 1
ATOM 669 O O . ILE A 1 93 ? 17.394 5.772 -37.673 1.00 92.44 93 ILE A O 1
ATOM 673 N N . GLY A 1 94 ? 18.192 4.320 -39.195 1.00 93.56 94 GLY A N 1
ATOM 674 C CA . GLY A 1 94 ? 18.125 3.148 -38.318 1.00 93.56 94 GLY A CA 1
ATOM 675 C C . GLY A 1 94 ? 18.910 3.310 -37.011 1.00 93.56 94 GLY A C 1
ATOM 676 O O . GLY A 1 94 ? 18.408 2.944 -35.954 1.00 93.56 94 GLY A O 1
ATOM 677 N N . ILE A 1 95 ? 20.102 3.919 -37.050 1.00 92.38 95 ILE A N 1
ATOM 678 C CA . ILE A 1 95 ? 20.911 4.194 -35.848 1.00 92.38 95 ILE A CA 1
ATOM 679 C C . ILE A 1 95 ? 20.192 5.156 -34.897 1.00 92.38 95 ILE A C 1
ATOM 681 O O . ILE A 1 95 ? 20.177 4.920 -33.691 1.00 92.38 95 ILE A O 1
ATOM 685 N N . VAL A 1 96 ? 19.609 6.238 -35.421 1.00 92.25 96 VAL A N 1
ATOM 686 C CA . VAL A 1 96 ? 18.901 7.226 -34.593 1.00 92.25 96 VAL A CA 1
ATOM 687 C C . VAL A 1 96 ? 17.642 6.613 -33.986 1.00 92.25 96 VAL A C 1
ATOM 689 O O . VAL A 1 96 ? 17.442 6.724 -32.780 1.00 92.25 96 VAL A O 1
ATOM 692 N N . LEU A 1 97 ? 16.834 5.915 -34.789 1.00 93.44 97 LEU A N 1
ATOM 693 C CA . LEU A 1 97 ? 15.633 5.235 -34.299 1.00 93.44 97 LEU A CA 1
ATOM 694 C C . LEU A 1 97 ? 15.976 4.163 -33.260 1.00 93.44 97 LEU A C 1
ATOM 696 O O . LEU A 1 97 ? 15.356 4.123 -32.203 1.00 93.44 97 LEU A O 1
ATOM 700 N N . GLY A 1 98 ? 17.004 3.348 -33.508 1.00 93.56 98 GLY A N 1
ATOM 701 C CA . GLY A 1 98 ? 17.473 2.349 -32.548 1.00 93.56 98 GLY A CA 1
ATOM 702 C C . GLY A 1 98 ? 17.944 2.978 -31.235 1.00 93.56 98 GLY A C 1
ATOM 703 O O . GLY A 1 98 ? 17.601 2.488 -30.163 1.00 93.56 98 GLY A O 1
ATOM 704 N N . ALA A 1 99 ? 18.668 4.099 -31.298 1.00 92.50 99 ALA A N 1
ATOM 705 C CA . ALA A 1 99 ? 19.080 4.829 -30.102 1.00 92.50 99 ALA A CA 1
ATOM 706 C C . ALA A 1 99 ? 17.882 5.393 -29.320 1.00 92.50 99 ALA A C 1
ATOM 708 O O . ALA A 1 99 ? 17.873 5.309 -28.095 1.00 92.50 99 ALA A O 1
ATOM 709 N N . LEU A 1 100 ? 16.865 5.923 -30.009 1.00 92.25 100 LEU A N 1
ATOM 710 C CA . LEU A 1 100 ? 15.634 6.402 -29.373 1.00 92.25 100 LEU A CA 1
ATOM 711 C C . LEU A 1 100 ? 14.865 5.264 -28.698 1.00 92.25 100 LEU A C 1
ATOM 713 O O . LEU A 1 100 ? 14.480 5.404 -27.541 1.00 92.25 100 LEU A O 1
ATOM 717 N N . VAL A 1 101 ? 14.697 4.126 -29.375 1.00 94.00 101 VAL A N 1
ATOM 718 C CA . VAL A 1 101 ? 14.044 2.942 -28.796 1.00 94.00 101 VAL A CA 1
ATOM 719 C C . VAL A 1 101 ? 14.792 2.470 -27.550 1.00 94.00 101 VAL A C 1
ATOM 721 O O . VAL A 1 101 ? 14.167 2.242 -26.519 1.00 94.00 101 VAL A O 1
ATOM 724 N N . LEU A 1 102 ? 16.126 2.393 -27.599 1.00 92.00 102 LEU A N 1
ATOM 725 C CA . LEU A 1 102 ? 16.931 2.016 -26.435 1.00 92.00 102 LEU A CA 1
ATOM 726 C C . LEU A 1 102 ? 16.769 2.995 -25.267 1.00 92.00 102 LEU A C 1
ATOM 728 O O . LEU A 1 102 ? 16.651 2.551 -24.129 1.00 92.00 102 LEU A O 1
ATOM 732 N N . LEU A 1 103 ? 16.728 4.304 -25.532 1.00 91.56 103 LEU A N 1
ATOM 733 C CA . LEU A 1 103 ? 16.496 5.308 -24.490 1.00 91.56 103 LEU A CA 1
ATOM 734 C C . LEU A 1 103 ? 15.101 5.182 -23.871 1.00 91.56 103 LEU A C 1
ATOM 736 O O . LEU A 1 103 ? 14.976 5.270 -22.653 1.00 91.56 103 LEU A O 1
ATOM 740 N N . VAL A 1 104 ? 14.068 4.930 -24.681 1.00 91.31 104 VAL A N 1
ATOM 741 C CA . VAL A 1 104 ? 12.700 4.704 -24.187 1.00 91.31 104 VAL A CA 1
ATOM 742 C C . VAL A 1 104 ? 12.636 3.448 -23.318 1.00 91.31 104 VAL A C 1
ATOM 744 O O . VAL A 1 104 ? 12.082 3.499 -22.222 1.00 91.31 104 VAL A O 1
ATOM 747 N N . LEU A 1 105 ? 13.237 2.342 -23.764 1.00 88.25 105 LEU A N 1
ATOM 748 C CA . LEU A 1 105 ? 13.272 1.090 -23.003 1.00 88.25 105 LEU A CA 1
ATOM 749 C C . LEU A 1 105 ? 14.059 1.238 -21.696 1.00 88.25 105 LEU A C 1
ATOM 751 O O . LEU A 1 105 ? 13.591 0.792 -20.652 1.00 88.25 105 LEU A O 1
ATOM 755 N N . ALA A 1 106 ? 15.218 1.902 -21.728 1.00 85.00 106 ALA A N 1
ATOM 756 C CA . ALA A 1 106 ? 16.021 2.157 -20.535 1.00 85.00 106 ALA A CA 1
ATOM 757 C C . ALA A 1 106 ? 15.301 3.089 -19.547 1.00 85.00 106 ALA A C 1
ATOM 759 O O . ALA A 1 106 ? 15.288 2.818 -18.349 1.00 85.00 106 ALA A O 1
ATOM 760 N N . GLY A 1 107 ? 14.662 4.153 -20.045 1.00 86.25 107 GLY A N 1
ATOM 761 C CA . GLY A 1 107 ? 13.875 5.076 -19.228 1.00 86.25 107 GLY A CA 1
ATOM 762 C C . GLY A 1 107 ? 12.682 4.387 -18.565 1.00 86.25 107 GLY A C 1
ATOM 763 O O . GLY A 1 107 ? 12.498 4.516 -17.358 1.00 86.25 107 GLY A O 1
ATOM 764 N N . ARG A 1 108 ? 11.926 3.580 -19.324 1.00 84.25 108 ARG A N 1
ATOM 765 C CA . ARG A 1 108 ? 10.842 2.745 -18.780 1.00 84.25 108 ARG A CA 1
ATOM 766 C C . ARG A 1 108 ? 11.364 1.753 -17.744 1.00 84.25 108 ARG A C 1
ATOM 768 O O . ARG A 1 108 ? 10.770 1.634 -16.681 1.00 84.25 108 ARG A O 1
ATOM 775 N N . GLY A 1 109 ? 12.487 1.087 -18.014 1.00 82.00 109 GLY A N 1
ATOM 776 C CA . GLY A 1 109 ? 13.112 0.167 -17.062 1.00 82.00 109 GLY A CA 1
ATOM 777 C C . GLY A 1 109 ? 13.493 0.848 -15.745 1.00 82.00 109 GLY A C 1
ATOM 778 O O . GLY A 1 109 ? 13.202 0.315 -14.678 1.00 82.00 109 GLY A O 1
ATOM 779 N N . LEU A 1 110 ? 14.075 2.050 -15.809 1.00 84.06 110 LEU A N 1
ATOM 780 C CA . LEU A 1 110 ? 14.434 2.826 -14.621 1.00 84.06 110 LEU A CA 1
ATOM 781 C C . LEU A 1 110 ? 13.199 3.279 -13.833 1.00 84.06 110 LEU A C 1
ATOM 783 O O . LEU A 1 110 ? 13.194 3.184 -12.610 1.00 84.06 110 LEU A O 1
ATOM 787 N N . GLN A 1 111 ? 12.149 3.729 -14.524 1.00 82.94 111 GLN A N 1
ATOM 788 C CA . GLN A 1 111 ? 10.882 4.099 -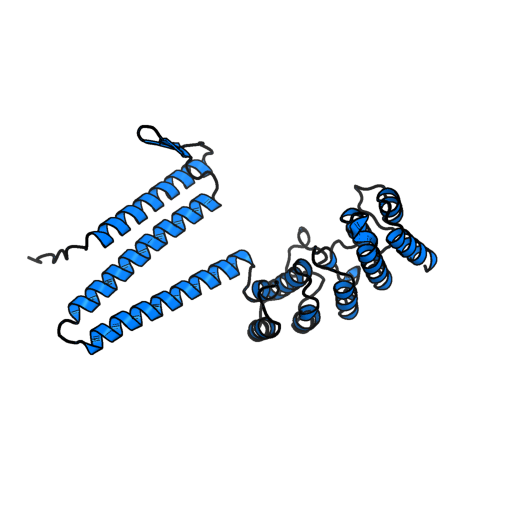13.892 1.00 82.94 111 GLN A CA 1
ATOM 789 C C . GLN A 1 111 ? 10.271 2.910 -13.138 1.00 82.94 111 GLN A C 1
ATOM 791 O O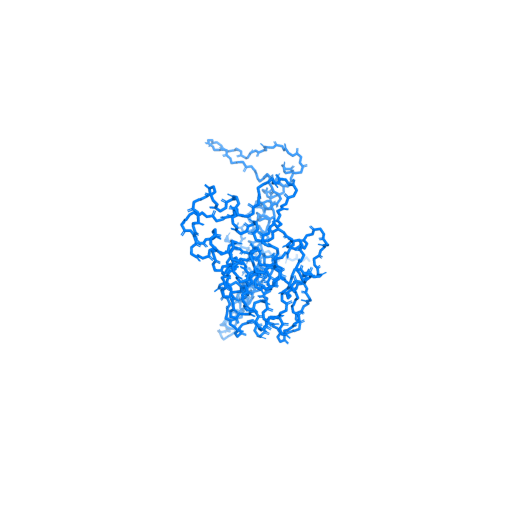 . GLN A 1 111 ? 9.905 3.044 -11.976 1.00 82.94 111 GLN A O 1
ATOM 796 N N . MET A 1 112 ? 10.221 1.735 -13.768 1.00 77.25 112 MET A N 1
ATOM 797 C CA . MET A 1 112 ? 9.708 0.514 -13.139 1.00 77.25 112 MET A CA 1
ATOM 798 C C . MET A 1 112 ? 10.565 0.090 -11.944 1.00 77.25 112 MET A C 1
ATOM 800 O O . MET A 1 112 ? 10.026 -0.274 -10.906 1.00 77.25 112 MET A O 1
ATOM 804 N N . ALA A 1 113 ? 11.893 0.181 -12.055 1.00 79.00 113 ALA A N 1
ATOM 805 C CA . ALA A 1 113 ? 12.793 -0.110 -10.943 1.00 79.00 113 ALA A CA 1
ATOM 806 C C . ALA A 1 113 ? 12.575 0.849 -9.762 1.00 79.00 113 ALA A C 1
ATOM 808 O O . ALA A 1 113 ? 12.564 0.405 -8.617 1.00 79.00 113 ALA A O 1
ATOM 809 N N . ALA A 1 114 ? 12.353 2.139 -10.034 1.00 80.31 114 ALA A N 1
ATOM 810 C CA . ALA A 1 114 ? 12.034 3.120 -9.002 1.00 80.31 114 ALA A CA 1
ATOM 811 C C . ALA A 1 114 ? 10.705 2.788 -8.308 1.00 80.31 114 ALA A C 1
ATOM 813 O O . ALA A 1 114 ? 10.665 2.704 -7.084 1.00 80.31 114 ALA A O 1
ATOM 814 N N . LEU A 1 115 ? 9.647 2.500 -9.073 1.00 82.62 115 LEU A N 1
ATOM 815 C CA . LEU A 1 115 ? 8.350 2.107 -8.515 1.00 82.62 115 LEU A CA 1
ATOM 816 C C . LEU A 1 115 ? 8.457 0.822 -7.684 1.00 82.62 115 LEU A C 1
ATOM 818 O O . LEU A 1 115 ? 8.001 0.782 -6.545 1.00 82.62 115 LEU A O 1
ATOM 822 N N . VAL A 1 116 ? 9.127 -0.212 -8.194 1.00 83.94 116 VAL A N 1
ATOM 823 C CA . VAL A 1 116 ? 9.346 -1.458 -7.443 1.00 83.94 116 VAL A CA 1
ATOM 824 C C . VAL A 1 116 ? 10.178 -1.210 -6.186 1.00 83.94 116 VAL A C 1
ATOM 826 O O . VAL A 1 116 ? 9.887 -1.804 -5.155 1.00 83.94 116 VAL A O 1
ATOM 829 N N . SER A 1 117 ? 11.168 -0.318 -6.225 1.00 80.06 117 SER A N 1
ATOM 830 C CA . SER A 1 117 ? 11.953 0.033 -5.038 1.00 80.06 117 SER A CA 1
ATOM 831 C C . SER A 1 117 ? 11.122 0.768 -3.983 1.00 80.06 117 SER A C 1
ATOM 833 O O . SER A 1 117 ? 11.335 0.546 -2.796 1.00 80.06 117 SER A O 1
ATOM 835 N N . THR A 1 118 ? 10.197 1.640 -4.391 1.00 82.12 118 THR A N 1
ATOM 836 C CA . THR A 1 118 ? 9.365 2.434 -3.471 1.00 82.12 118 THR A CA 1
ATOM 837 C C . THR A 1 118 ? 8.193 1.633 -2.906 1.00 82.12 118 THR A C 1
ATOM 839 O O . THR A 1 118 ? 7.879 1.728 -1.720 1.00 82.12 118 THR A O 1
ATOM 842 N N . TYR A 1 119 ? 7.531 0.839 -3.745 1.00 83.31 119 TYR A N 1
ATOM 843 C CA . TYR A 1 119 ? 6.315 0.107 -3.380 1.00 83.31 119 TYR A CA 1
ATOM 844 C C . TYR A 1 119 ? 6.580 -1.367 -3.046 1.00 83.31 119 TYR A C 1
ATOM 846 O O . TYR A 1 119 ? 5.698 -2.055 -2.534 1.00 83.31 119 TYR A O 1
ATOM 854 N N . GLY A 1 120 ? 7.787 -1.864 -3.314 1.00 85.44 120 GLY A N 1
ATOM 855 C CA . GLY A 1 120 ? 8.215 -3.248 -3.107 1.00 85.44 120 GLY A CA 1
ATOM 856 C C . GLY A 1 120 ? 7.787 -4.213 -4.220 1.00 85.44 120 GLY A C 1
ATOM 857 O O . GLY A 1 120 ? 8.323 -5.318 -4.311 1.00 85.44 120 GLY A O 1
ATOM 858 N N . SER A 1 121 ? 6.811 -3.849 -5.054 1.00 90.75 121 SER A N 1
ATOM 859 C CA . SER A 1 121 ? 6.408 -4.588 -6.257 1.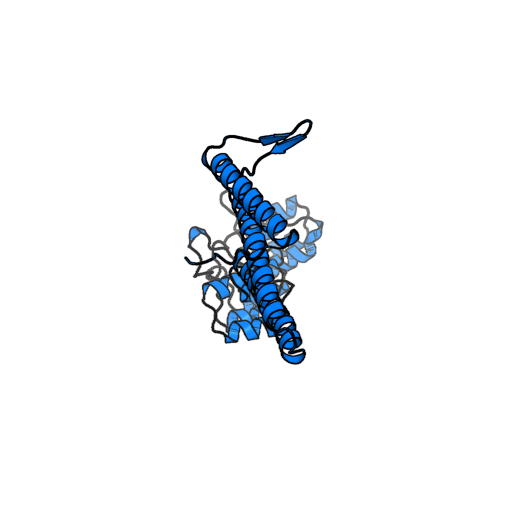00 90.75 121 SER A CA 1
ATOM 860 C C . SER A 1 121 ? 5.538 -3.714 -7.165 1.00 90.75 121 SER A C 1
ATOM 862 O O . SER A 1 121 ? 4.913 -2.759 -6.704 1.00 90.75 121 SER A O 1
ATOM 864 N N . MET A 1 122 ? 5.463 -4.063 -8.455 1.00 92.94 122 MET A N 1
ATOM 865 C CA . MET A 1 122 ? 4.509 -3.427 -9.375 1.00 92.94 122 MET A CA 1
ATOM 866 C C . MET A 1 122 ? 3.066 -3.709 -8.984 1.00 92.94 122 MET A C 1
ATOM 868 O O . MET A 1 122 ? 2.232 -2.816 -9.056 1.00 92.94 122 MET A O 1
ATOM 872 N N . LEU A 1 123 ? 2.794 -4.924 -8.503 1.00 96.06 123 LEU A N 1
ATOM 873 C CA . LEU A 1 123 ? 1.488 -5.280 -7.971 1.00 96.06 123 LEU A CA 1
ATOM 874 C C . LEU A 1 123 ? 1.068 -4.314 -6.854 1.00 96.06 123 LEU A C 1
ATOM 876 O O . LEU A 1 123 ? -0.012 -3.746 -6.921 1.00 96.06 123 LEU A O 1
ATOM 880 N N . ALA A 1 124 ? 1.936 -4.063 -5.870 1.00 94.00 124 ALA A N 1
ATOM 881 C CA . ALA A 1 124 ? 1.627 -3.142 -4.779 1.00 94.00 124 ALA A CA 1
ATOM 882 C C . ALA A 1 124 ? 1.428 -1.697 -5.264 1.00 94.00 124 ALA A C 1
ATOM 884 O O . ALA A 1 124 ? 0.564 -1.006 -4.733 1.00 94.00 124 ALA A O 1
ATOM 885 N N . TYR A 1 125 ? 2.182 -1.254 -6.276 1.00 93.81 125 TYR A N 1
ATOM 886 C CA . TYR A 1 125 ? 1.955 0.044 -6.917 1.00 93.81 125 TYR A CA 1
ATOM 887 C C . TYR A 1 125 ? 0.567 0.124 -7.571 1.00 93.81 125 TYR A C 1
ATOM 889 O O . TYR A 1 125 ? -0.168 1.066 -7.309 1.00 93.81 125 TYR A O 1
ATOM 897 N N . TYR A 1 126 ? 0.148 -0.882 -8.342 1.00 95.75 126 TYR A N 1
ATOM 898 C CA . TYR A 1 126 ? -1.191 -0.872 -8.945 1.00 95.75 126 TYR A CA 1
ATOM 899 C C . TYR A 1 126 ? -2.332 -1.019 -7.928 1.00 95.75 126 TYR A C 1
ATOM 901 O O . TYR A 1 126 ? -3.468 -0.664 -8.229 1.00 95.75 126 TYR A O 1
ATOM 909 N N . CYS A 1 127 ? -2.044 -1.484 -6.712 1.00 96.25 127 CYS A N 1
ATOM 910 C CA . CYS A 1 127 ? -3.013 -1.517 -5.618 1.00 96.25 127 CYS A CA 1
ATOM 911 C C . CYS A 1 127 ? -3.170 -0.166 -4.880 1.00 96.25 127 CYS A C 1
ATOM 913 O O . CYS A 1 127 ? -3.902 -0.110 -3.890 1.00 96.25 127 CYS A O 1
ATOM 915 N N . THR A 1 128 ? -2.508 0.912 -5.330 1.00 94.69 128 THR A N 1
ATOM 916 C CA . THR A 1 128 ? -2.806 2.299 -4.909 1.00 94.69 128 THR A CA 1
ATOM 917 C C . THR A 1 128 ? -3.935 2.895 -5.754 1.00 94.69 128 THR A C 1
ATOM 919 O O . THR A 1 128 ? -4.636 2.169 -6.442 1.00 94.69 128 THR A O 1
ATOM 922 N N . ASP A 1 129 ? -4.149 4.206 -5.722 1.00 91.06 129 ASP A N 1
ATOM 923 C CA . ASP A 1 129 ? -5.059 4.945 -6.607 1.00 91.06 129 ASP A CA 1
ATOM 924 C C . ASP A 1 129 ? -4.655 4.973 -8.099 1.00 91.06 129 ASP A C 1
ATOM 926 O O . ASP A 1 129 ? -5.472 5.339 -8.940 1.00 91.06 129 ASP A O 1
ATOM 930 N N . GLU A 1 130 ? -3.437 4.547 -8.444 1.00 90.88 130 GLU A N 1
ATOM 931 C CA . GLU A 1 130 ? -2.889 4.647 -9.806 1.00 90.88 130 GLU A CA 1
ATOM 932 C C . GLU A 1 130 ? -3.263 3.466 -10.722 1.00 90.88 130 GLU A C 1
ATOM 934 O O . GLU A 1 130 ? -3.273 3.612 -11.944 1.00 90.88 130 GLU A O 1
ATOM 939 N N . GLY A 1 131 ? -3.539 2.279 -10.166 1.00 92.12 131 GLY A N 1
ATOM 940 C CA . GLY A 1 131 ? -3.796 1.068 -10.955 1.00 92.12 131 GLY A CA 1
ATOM 941 C C . GLY A 1 131 ? -5.275 0.741 -11.151 1.00 92.12 131 GLY A C 1
ATOM 942 O O . GLY A 1 131 ? -6.112 0.919 -10.260 1.00 92.12 131 GLY A O 1
ATOM 943 N N . THR A 1 132 ? -5.610 0.194 -12.316 1.00 96.00 132 THR A N 1
ATOM 944 C CA . THR A 1 132 ? -6.938 -0.371 -12.587 1.00 96.00 132 THR A CA 1
ATOM 945 C C . THR A 1 132 ? -7.066 -1.797 -12.040 1.00 96.00 132 THR A C 1
ATOM 947 O O . THR A 1 132 ? -6.080 -2.451 -11.691 1.00 96.00 132 THR A O 1
ATOM 950 N N . VAL A 1 133 ? -8.298 -2.312 -11.972 1.00 96.69 133 VAL A N 1
ATOM 951 C CA . VAL A 1 133 ? -8.545 -3.720 -11.611 1.00 96.69 133 VAL A CA 1
ATOM 952 C C . VAL A 1 133 ? -7.866 -4.662 -12.613 1.00 96.69 133 VAL A C 1
ATOM 954 O O . VAL A 1 133 ? -7.392 -5.738 -12.245 1.00 96.69 133 VAL A O 1
ATOM 957 N N . GLU A 1 134 ? -7.815 -4.263 -13.879 1.00 97.19 134 GLU A N 1
ATOM 958 C CA . GLU A 1 134 ? -7.176 -4.984 -14.973 1.00 97.19 134 GLU A CA 1
ATOM 959 C C . GLU A 1 134 ? -5.657 -5.045 -14.786 1.00 97.19 134 GLU A C 1
ATOM 961 O O . GLU A 1 134 ? -5.108 -6.144 -14.836 1.00 97.19 134 GLU A O 1
ATOM 966 N N . ASP A 1 135 ? -5.003 -3.925 -14.457 1.00 96.31 135 ASP A N 1
ATOM 967 C CA . ASP A 1 135 ? -3.555 -3.893 -14.185 1.00 96.31 135 ASP A CA 1
ATOM 968 C C . ASP A 1 135 ? -3.181 -4.843 -13.034 1.00 96.31 135 ASP A C 1
ATOM 970 O O . ASP A 1 135 ? -2.217 -5.610 -13.115 1.00 96.31 135 ASP A O 1
ATOM 974 N N . VAL A 1 136 ? -3.992 -4.853 -11.969 1.00 97.38 136 VAL A N 1
ATOM 975 C CA . VAL A 1 136 ? -3.812 -5.773 -10.837 1.00 97.38 136 VAL A CA 1
ATOM 976 C C . VAL A 1 136 ? -3.967 -7.224 -11.292 1.00 97.38 136 VAL A C 1
ATOM 978 O O . VAL A 1 136 ? -3.116 -8.053 -10.973 1.00 97.38 136 VAL A O 1
ATOM 981 N N . LYS A 1 137 ? -4.999 -7.556 -12.077 1.00 97.69 137 LYS A N 1
ATOM 982 C CA . LYS A 1 137 ? -5.183 -8.918 -12.614 1.00 97.69 137 LYS A CA 1
ATOM 983 C C . LYS A 1 137 ? -4.022 -9.354 -13.510 1.00 97.69 137 LYS A C 1
ATOM 985 O O . LYS A 1 137 ? -3.619 -10.515 -13.440 1.00 97.69 137 LYS A O 1
ATOM 990 N N . GLU A 1 138 ? -3.481 -8.452 -14.325 1.00 96.69 138 GLU A N 1
ATOM 991 C CA . GLU A 1 138 ? -2.321 -8.727 -15.175 1.00 96.69 138 GLU A CA 1
ATOM 992 C C . GLU A 1 138 ? -1.063 -9.030 -14.354 1.00 96.69 138 GLU A C 1
ATOM 994 O O . GLU A 1 138 ? -0.344 -9.982 -14.666 1.00 96.69 138 GLU A O 1
ATOM 999 N N . GLU A 1 139 ? -0.799 -8.279 -13.281 1.00 95.94 139 GLU A N 1
ATOM 1000 C CA . GLU A 1 139 ? 0.318 -8.582 -12.378 1.00 95.94 139 GLU A CA 1
ATOM 1001 C C . GLU A 1 139 ? 0.094 -9.878 -11.588 1.00 95.94 139 GLU A C 1
ATOM 1003 O O . GLU A 1 139 ? 1.025 -10.671 -11.435 1.00 95.94 139 GLU A O 1
ATOM 1008 N N . LEU A 1 140 ? -1.134 -10.146 -11.136 1.00 97.31 140 LEU A N 1
ATOM 1009 C CA . LEU A 1 140 ? -1.479 -11.399 -10.455 1.00 97.31 140 LEU A CA 1
ATOM 1010 C C . LEU A 1 140 ? -1.267 -12.623 -11.360 1.00 97.31 140 LEU A C 1
ATOM 1012 O O . LEU A 1 140 ? -0.796 -13.661 -10.893 1.00 97.31 140 LEU A O 1
ATOM 1016 N N . ALA A 1 141 ? -1.532 -12.501 -12.665 1.00 96.62 141 ALA A N 1
ATOM 1017 C CA . ALA A 1 141 ? -1.309 -13.572 -13.638 1.00 96.62 141 ALA A CA 1
ATOM 1018 C C . ALA A 1 141 ? 0.173 -13.972 -13.785 1.00 96.62 141 ALA A C 1
ATOM 1020 O O . ALA A 1 141 ? 0.468 -15.060 -14.282 1.00 96.62 141 ALA A O 1
ATOM 1021 N N . LYS A 1 142 ? 1.111 -13.133 -13.328 1.00 95.12 142 LYS A N 1
ATOM 1022 C CA . LYS A 1 142 ? 2.552 -13.434 -13.331 1.00 95.12 142 LYS A CA 1
ATOM 1023 C C . LYS A 1 142 ? 2.989 -14.316 -12.158 1.00 95.12 142 LYS A C 1
ATOM 1025 O O . LYS A 1 142 ? 4.158 -14.684 -12.102 1.00 95.12 142 LYS A O 1
ATOM 1030 N N . GLY A 1 143 ? 2.079 -14.659 -11.243 1.00 93.94 143 GLY A N 1
ATOM 1031 C CA . GLY A 1 143 ? 2.381 -15.465 -10.060 1.00 93.94 143 GLY A CA 1
ATOM 1032 C C . GLY A 1 143 ? 3.247 -14.706 -9.049 1.00 93.94 143 GLY A C 1
ATOM 1033 O O . GLY A 1 143 ? 4.385 -15.111 -8.805 1.00 93.94 143 GLY A O 1
ATOM 1034 N N . PRO A 1 144 ? 2.755 -13.584 -8.494 1.00 93.88 144 PRO A N 1
ATOM 1035 C CA . PRO A 1 144 ? 3.503 -12.793 -7.527 1.00 93.88 144 PRO A CA 1
ATOM 1036 C C . PRO A 1 144 ? 3.804 -13.604 -6.263 1.00 93.88 144 PRO A C 1
ATOM 1038 O O . PRO A 1 144 ? 3.024 -14.458 -5.845 1.00 93.88 144 PRO A O 1
ATOM 1041 N N . ALA A 1 145 ? 4.941 -13.303 -5.637 1.00 92.69 145 ALA A N 1
ATOM 1042 C CA . ALA A 1 145 ? 5.308 -13.898 -4.360 1.00 92.69 145 ALA A CA 1
ATOM 1043 C C . ALA A 1 145 ? 4.352 -13.441 -3.234 1.00 92.69 145 ALA A C 1
ATOM 1045 O O . ALA A 1 145 ? 3.776 -12.349 -3.344 1.00 92.69 145 ALA A O 1
ATOM 1046 N N . PRO A 1 146 ? 4.204 -14.218 -2.144 1.00 92.88 146 PRO A N 1
ATOM 1047 C CA . PRO A 1 146 ? 3.338 -13.866 -1.014 1.00 92.88 146 PRO A CA 1
ATOM 1048 C C . PRO A 1 146 ? 3.589 -12.456 -0.461 1.00 92.88 146 PRO A C 1
ATOM 1050 O O . PRO A 1 146 ? 2.646 -11.712 -0.215 1.00 92.88 146 PRO A O 1
ATOM 1053 N N . GLU A 1 147 ? 4.850 -12.024 -0.396 1.00 92.00 147 GLU A N 1
ATOM 1054 C CA . GLU A 1 147 ? 5.231 -10.691 0.085 1.00 92.00 147 GLU A CA 1
ATOM 1055 C C . GLU A 1 147 ? 4.638 -9.569 -0.780 1.00 92.00 147 GLU A C 1
ATOM 1057 O O . GLU A 1 147 ? 4.347 -8.473 -0.302 1.00 92.00 147 GLU A O 1
ATOM 1062 N N . ALA A 1 148 ? 4.488 -9.808 -2.085 1.00 93.94 148 ALA A N 1
ATOM 1063 C CA . ALA A 1 148 ? 3.890 -8.838 -2.993 1.00 93.94 148 ALA A CA 1
ATOM 1064 C C . ALA A 1 148 ? 2.360 -8.793 -2.856 1.00 93.94 148 ALA A C 1
ATOM 1066 O O . ALA A 1 148 ? 1.786 -7.718 -3.038 1.00 93.94 148 ALA A O 1
ATOM 1067 N N . LEU A 1 149 ? 1.724 -9.924 -2.532 1.00 95.69 149 LEU A N 1
ATOM 1068 C CA . LEU A 1 149 ? 0.289 -10.011 -2.247 1.00 95.69 149 LEU A CA 1
ATOM 1069 C C . LEU A 1 149 ? -0.055 -9.289 -0.941 1.00 95.69 149 LEU A C 1
ATOM 1071 O O . LEU A 1 149 ? -0.938 -8.434 -0.948 1.00 95.69 149 LEU A O 1
ATOM 1075 N N . ASP A 1 150 ? 0.697 -9.549 0.130 1.00 93.12 150 ASP A N 1
ATOM 1076 C CA . ASP A 1 150 ? 0.505 -8.900 1.433 1.00 93.12 150 ASP A CA 1
ATOM 1077 C C . ASP A 1 150 ? 0.717 -7.380 1.323 1.00 93.12 150 ASP A C 1
ATOM 1079 O O . ASP A 1 150 ? -0.124 -6.587 1.758 1.00 93.12 150 ASP A O 1
ATOM 1083 N N . ARG A 1 151 ? 1.774 -6.943 0.616 1.00 92.44 151 ARG A N 1
ATOM 1084 C CA . ARG A 1 151 ? 1.976 -5.515 0.320 1.00 92.44 151 ARG A CA 1
ATOM 1085 C C . ARG A 1 151 ? 0.830 -4.916 -0.485 1.00 92.44 151 ARG A C 1
ATOM 1087 O O . ARG A 1 151 ? 0.423 -3.797 -0.192 1.00 92.44 151 ARG A O 1
ATOM 1094 N N . CYS A 1 152 ? 0.314 -5.614 -1.494 1.00 96.19 152 CYS A N 1
ATOM 1095 C CA . CYS A 1 152 ? -0.833 -5.120 -2.249 1.00 96.19 152 CYS A CA 1
ATOM 1096 C C . CYS A 1 152 ? -2.076 -4.984 -1.361 1.00 96.19 152 CYS A C 1
ATOM 1098 O O . CYS A 1 152 ? -2.694 -3.923 -1.379 1.00 96.19 152 CYS A O 1
ATOM 1100 N N . LEU A 1 153 ? -2.392 -5.982 -0.529 1.00 96.00 153 LEU A N 1
ATOM 1101 C CA . LEU A 1 153 ? -3.517 -5.925 0.411 1.00 96.00 153 LEU A CA 1
ATOM 1102 C C . LEU A 1 153 ? -3.373 -4.778 1.426 1.00 96.00 153 LEU A C 1
ATOM 1104 O O . LEU A 1 153 ? -4.350 -4.122 1.789 1.00 96.00 153 LEU A O 1
ATOM 1108 N N . TYR A 1 154 ? -2.148 -4.476 1.855 1.00 93.94 154 TYR A N 1
ATOM 1109 C CA . TYR A 1 154 ? -1.894 -3.273 2.641 1.00 93.94 154 TYR A CA 1
ATOM 1110 C C . TYR A 1 154 ? -2.213 -1.990 1.862 1.00 93.94 154 TYR A C 1
ATOM 1112 O O . TYR A 1 154 ? -2.870 -1.088 2.389 1.00 93.94 154 TYR A O 1
ATOM 1120 N N . ARG A 1 155 ? -1.768 -1.889 0.602 1.00 94.62 155 ARG A N 1
ATOM 1121 C CA . ARG A 1 155 ? -2.021 -0.701 -0.229 1.00 94.62 155 ARG A CA 1
ATOM 1122 C C . ARG A 1 155 ? -3.504 -0.516 -0.518 1.00 94.62 155 ARG A C 1
ATOM 1124 O O . ARG A 1 155 ? -3.961 0.625 -0.461 1.00 94.62 155 ARG A O 1
ATOM 1131 N N . THR A 1 156 ? -4.269 -1.594 -0.700 1.00 96.75 156 THR A N 1
ATOM 1132 C CA . THR A 1 156 ? -5.719 -1.461 -0.867 1.00 96.75 156 THR A CA 1
ATOM 1133 C C . THR A 1 156 ? -6.364 -0.819 0.357 1.00 96.75 156 THR A C 1
ATOM 1135 O O . THR A 1 156 ? -7.230 0.034 0.202 1.00 96.75 156 THR A O 1
ATOM 1138 N N . ALA A 1 157 ? -5.903 -1.142 1.568 1.00 95.88 157 ALA A N 1
ATOM 1139 C CA . ALA A 1 157 ? -6.392 -0.507 2.789 1.00 95.88 157 ALA A CA 1
ATOM 1140 C C . ALA A 1 157 ? -5.914 0.944 2.944 1.00 95.88 157 ALA A C 1
ATOM 1142 O O . ALA A 1 157 ? -6.673 1.818 3.361 1.00 95.88 157 ALA A O 1
ATOM 1143 N N . GLN A 1 158 ? -4.657 1.226 2.600 1.00 93.62 158 GLN A N 1
ATOM 1144 C CA . GLN A 1 158 ? -4.109 2.580 2.663 1.00 93.62 158 GLN A CA 1
ATOM 1145 C C . GLN A 1 158 ? -4.873 3.557 1.757 1.00 93.62 158 GLN A C 1
ATOM 1147 O O . GLN A 1 158 ? -5.084 4.699 2.155 1.00 93.62 158 GLN A O 1
ATOM 1152 N N . TRP A 1 159 ? -5.299 3.095 0.579 1.00 95.12 159 TRP A N 1
ATOM 1153 C CA . TRP A 1 159 ? -5.941 3.908 -0.459 1.00 95.12 159 TRP A CA 1
ATOM 1154 C C . TRP A 1 159 ? -7.452 3.667 -0.604 1.00 95.12 159 TRP A C 1
ATOM 1156 O O . TRP A 1 159 ? -8.060 4.182 -1.537 1.00 95.12 159 TRP A O 1
ATOM 1166 N N . GLY A 1 160 ? -8.066 2.874 0.280 1.00 95.88 160 GLY A N 1
ATOM 1167 C CA . GLY A 1 160 ? -9.511 2.609 0.256 1.00 95.88 160 GLY A CA 1
ATOM 1168 C C . GLY A 1 160 ? -10.006 1.855 -0.983 1.00 95.88 160 GLY A C 1
ATOM 1169 O O . GLY A 1 160 ? -11.141 2.032 -1.421 1.00 95.88 160 GLY A O 1
ATOM 1170 N N . ARG A 1 161 ? -9.167 0.997 -1.573 1.00 96.88 161 ARG A N 1
ATOM 1171 C CA . ARG A 1 161 ? -9.471 0.219 -2.786 1.00 96.88 161 ARG A CA 1
ATOM 1172 C C . ARG A 1 161 ? -10.318 -1.019 -2.487 1.00 96.88 161 ARG A C 1
ATOM 1174 O O . ARG A 1 161 ? -9.878 -2.160 -2.646 1.00 96.88 161 ARG A O 1
ATOM 1181 N N . THR A 1 162 ? -11.555 -0.793 -2.049 1.00 97.25 162 THR A N 1
ATOM 1182 C CA . THR A 1 162 ? -12.545 -1.851 -1.768 1.00 97.25 162 THR A CA 1
ATOM 1183 C C . THR A 1 162 ? -12.828 -2.726 -2.997 1.00 97.25 162 THR A C 1
ATOM 1185 O O . THR A 1 162 ? -13.117 -3.917 -2.864 1.00 97.25 162 THR A O 1
ATOM 1188 N N . ASP A 1 163 ? -12.705 -2.162 -4.199 1.00 97.19 163 ASP A N 1
ATOM 1189 C CA . ASP A 1 163 ? -12.873 -2.843 -5.486 1.00 97.19 163 ASP A CA 1
ATOM 1190 C C . ASP A 1 163 ? -11.828 -3.944 -5.737 1.00 97.19 163 ASP A C 1
ATOM 1192 O O . ASP A 1 163 ? -12.126 -4.940 -6.401 1.00 97.19 163 ASP A O 1
ATOM 1196 N N . LEU A 1 164 ? -10.628 -3.806 -5.167 1.00 97.69 164 LEU A N 1
ATOM 1197 C CA . LEU A 1 164 ? -9.523 -4.747 -5.358 1.00 97.69 164 LEU A CA 1
ATOM 1198 C C . LEU A 1 164 ? -9.504 -5.897 -4.345 1.00 97.69 164 LEU A C 1
ATOM 1200 O O . LEU A 1 164 ? -8.923 -6.943 -4.639 1.00 97.69 164 LEU A O 1
ATOM 1204 N N . LEU A 1 165 ? -10.164 -5.751 -3.191 1.00 96.81 165 LEU A N 1
ATOM 1205 C CA . LEU A 1 165 ? -10.127 -6.726 -2.092 1.00 96.81 165 LEU A CA 1
ATOM 1206 C C . LEU A 1 165 ? -10.410 -8.160 -2.548 1.00 96.81 165 LEU A C 1
ATOM 1208 O O . LEU A 1 165 ? -9.654 -9.081 -2.255 1.00 96.81 165 LEU A O 1
ATOM 1212 N N . GLU A 1 166 ? -11.494 -8.356 -3.297 1.00 96.75 166 GLU A N 1
ATOM 1213 C CA . GLU A 1 166 ? -11.893 -9.694 -3.734 1.00 96.75 166 GLU A CA 1
ATOM 1214 C C . GLU A 1 166 ? -10.891 -10.304 -4.716 1.00 96.75 166 GLU A C 1
ATOM 1216 O O . GLU A 1 166 ? -10.633 -11.504 -4.665 1.00 96.75 166 GLU A O 1
ATOM 1221 N N . VAL A 1 167 ? -10.318 -9.484 -5.598 1.00 97.19 167 VAL A N 1
ATOM 1222 C CA . VAL A 1 167 ? -9.345 -9.925 -6.603 1.00 97.19 167 VAL A CA 1
ATOM 1223 C C . VAL A 1 167 ? -8.050 -10.371 -5.924 1.00 97.19 167 VAL A C 1
ATOM 1225 O O . VAL A 1 167 ? -7.525 -11.438 -6.237 1.00 97.19 167 VAL A O 1
ATOM 1228 N N . VAL A 1 168 ? -7.576 -9.583 -4.962 1.00 96.81 168 VAL A N 1
ATOM 1229 C CA . VAL A 1 168 ? -6.304 -9.795 -4.263 1.00 96.81 168 VAL A CA 1
ATOM 1230 C C . VAL A 1 168 ? -6.397 -10.964 -3.276 1.00 96.81 168 VAL A C 1
ATOM 1232 O O . VAL A 1 168 ? -5.534 -11.842 -3.290 1.00 96.81 168 VAL A O 1
ATOM 1235 N N . VAL A 1 169 ? -7.484 -11.061 -2.500 1.00 96.25 169 VAL A N 1
ATOM 1236 C CA . VAL A 1 169 ? -7.712 -12.193 -1.579 1.00 96.25 169 VAL A CA 1
ATOM 1237 C C . VAL A 1 169 ? -7.899 -13.507 -2.345 1.00 96.25 169 VAL A C 1
ATOM 1239 O O . VAL A 1 169 ? -7.316 -14.523 -1.976 1.00 96.25 169 VAL A O 1
ATOM 1242 N N . LYS A 1 170 ? -8.629 -13.512 -3.473 1.00 95.69 170 LYS A N 1
ATOM 1243 C CA . LYS A 1 170 ? -8.757 -14.717 -4.321 1.00 95.69 170 LYS A CA 1
ATOM 1244 C C . LYS A 1 170 ? -7.430 -15.181 -4.916 1.00 95.69 170 LYS A C 1
ATOM 1246 O O . LYS A 1 170 ? -7.284 -16.368 -5.197 1.00 95.69 170 LYS A O 1
ATOM 1251 N N . ALA A 1 171 ? -6.482 -14.269 -5.113 1.00 95.56 171 ALA A N 1
ATOM 1252 C CA . ALA A 1 171 ? -5.140 -14.602 -5.572 1.00 95.56 171 ALA A CA 1
ATOM 1253 C C . ALA A 1 171 ? -4.220 -15.131 -4.456 1.00 95.56 171 ALA A C 1
ATOM 1255 O O . ALA A 1 171 ? -3.080 -15.492 -4.739 1.00 95.56 171 ALA A O 1
ATOM 1256 N N . GLY A 1 172 ? -4.716 -15.219 -3.218 1.00 93.75 172 GLY A N 1
ATOM 1257 C CA . GLY A 1 172 ? -4.008 -15.808 -2.084 1.00 93.75 172 GLY A CA 1
ATOM 1258 C C . GLY A 1 172 ? -3.457 -14.800 -1.080 1.00 93.75 172 GLY A C 1
ATOM 1259 O O . GLY A 1 172 ? -2.727 -15.216 -0.185 1.00 93.75 172 GLY A O 1
ATOM 1260 N N . ALA A 1 173 ? -3.781 -13.508 -1.205 1.00 93.81 173 ALA A N 1
ATOM 1261 C CA . ALA A 1 173 ? -3.470 -12.551 -0.149 1.00 93.81 173 ALA A CA 1
ATOM 1262 C C . ALA A 1 173 ? -4.250 -12.877 1.131 1.00 93.81 173 ALA A C 1
ATOM 1264 O O . ALA A 1 173 ? -5.403 -13.313 1.075 1.00 93.81 173 ALA A O 1
ATOM 1265 N N . ASP A 1 174 ? -3.626 -12.622 2.276 1.00 90.69 174 ASP A N 1
ATOM 1266 C CA . ASP A 1 174 ? -4.138 -13.017 3.581 1.00 90.69 174 ASP A CA 1
ATOM 1267 C C . ASP A 1 174 ? -4.059 -11.851 4.573 1.00 90.69 174 ASP A C 1
ATOM 1269 O O . ASP A 1 174 ? -3.062 -11.137 4.654 1.00 90.69 174 ASP A O 1
ATOM 1273 N N . PHE A 1 175 ? -5.109 -11.674 5.374 1.00 94.56 175 PHE A N 1
ATOM 1274 C CA . PHE A 1 175 ? -5.201 -10.614 6.379 1.00 94.56 175 PHE A CA 1
ATOM 1275 C C . PHE A 1 175 ? -4.200 -10.764 7.535 1.00 94.56 175 PHE A C 1
ATOM 1277 O O . PHE A 1 175 ? -4.024 -9.819 8.310 1.00 94.56 175 PHE A O 1
ATOM 1284 N N . ARG A 1 176 ? -3.540 -11.926 7.647 1.00 92.19 176 ARG A N 1
ATOM 1285 C CA . ARG A 1 176 ? -2.524 -12.198 8.674 1.00 92.19 176 ARG A CA 1
ATOM 1286 C C . ARG A 1 176 ? -1.191 -11.499 8.416 1.00 92.19 176 ARG A C 1
ATOM 1288 O O . ARG A 1 176 ? -0.436 -11.349 9.379 1.00 92.19 176 ARG A O 1
ATOM 1295 N N . ASP A 1 177 ? -0.913 -11.100 7.168 1.00 88.00 177 ASP A N 1
ATOM 1296 C CA . ASP A 1 177 ? 0.386 -10.552 6.740 1.00 88.00 177 ASP A CA 1
ATOM 1297 C C . ASP A 1 177 ? 1.539 -11.504 7.115 1.00 88.00 177 ASP A C 1
ATOM 1299 O O . ASP A 1 177 ? 2.505 -11.170 7.803 1.00 88.00 177 ASP A O 1
ATOM 1303 N N . ALA A 1 178 ? 1.380 -12.781 6.754 1.00 86.44 178 ALA A N 1
ATOM 1304 C CA . ALA A 1 178 ? 2.266 -13.843 7.221 1.00 86.44 178 ALA A CA 1
ATOM 1305 C C . ALA A 1 178 ? 3.698 -13.707 6.678 1.00 86.44 178 ALA A C 1
ATOM 1307 O O . ALA A 1 178 ? 4.625 -14.243 7.296 1.00 86.44 178 ALA A O 1
ATOM 1308 N N . SER A 1 179 ? 3.874 -12.999 5.559 1.00 88.19 179 SER A N 1
ATOM 1309 C CA . SER A 1 179 ? 5.180 -12.761 4.945 1.00 88.19 179 SER A CA 1
ATOM 1310 C C . SER A 1 179 ? 6.032 -11.724 5.688 1.00 88.19 179 SER A C 1
ATOM 1312 O O . SER A 1 179 ? 7.259 -11.752 5.574 1.00 88.19 179 SER A O 1
ATOM 1314 N N . SER A 1 180 ? 5.415 -10.865 6.503 1.00 87.06 180 SER A N 1
ATOM 1315 C CA . SER A 1 180 ? 6.133 -9.906 7.342 1.00 87.06 180 SER A CA 1
ATOM 1316 C C . SER A 1 180 ? 6.622 -10.544 8.652 1.00 87.06 180 SER A C 1
ATOM 1318 O O . SER A 1 180 ? 5.972 -11.459 9.186 1.00 87.06 180 SER A O 1
ATOM 1320 N N . PRO A 1 181 ? 7.753 -10.069 9.216 1.00 88.81 181 PRO A N 1
ATOM 1321 C CA . PRO A 1 181 ? 8.186 -10.452 10.557 1.00 88.81 181 PRO A CA 1
ATOM 1322 C C . PRO A 1 181 ? 7.067 -10.229 11.576 1.00 88.81 181 PRO A C 1
ATOM 1324 O O . PRO A 1 181 ? 6.375 -9.219 11.522 1.00 88.81 181 PRO A O 1
ATOM 1327 N N . GLU A 1 182 ? 6.902 -11.131 12.546 1.00 87.81 182 GLU A N 1
ATOM 1328 C CA . GLU A 1 182 ? 5.797 -11.075 13.522 1.00 87.81 182 GLU A CA 1
ATOM 1329 C C . GLU A 1 182 ? 5.695 -9.720 14.247 1.00 87.81 182 GLU A C 1
ATOM 1331 O O . GLU A 1 182 ? 4.604 -9.190 14.455 1.00 87.81 182 GLU A O 1
ATOM 1336 N N . ALA A 1 183 ? 6.843 -9.116 14.567 1.00 87.62 183 ALA A N 1
ATOM 1337 C CA . ALA A 1 183 ? 6.914 -7.799 15.190 1.00 87.62 183 ALA A CA 1
ATOM 1338 C C . ALA A 1 183 ? 6.400 -6.660 14.289 1.00 87.62 183 ALA A C 1
ATOM 1340 O O . ALA A 1 183 ? 5.981 -5.629 14.813 1.00 87.62 183 ALA A O 1
ATOM 1341 N N . GLU A 1 184 ? 6.389 -6.843 12.973 1.00 86.44 184 GLU A N 1
ATOM 1342 C CA . GLU A 1 184 ? 5.987 -5.848 11.974 1.00 86.44 184 GLU A CA 1
ATOM 1343 C C . GLU A 1 184 ? 4.564 -6.067 11.462 1.00 86.44 184 GLU A C 1
ATOM 1345 O O . GLU A 1 184 ? 3.968 -5.124 10.953 1.00 86.44 184 GLU A O 1
ATOM 1350 N N . ARG A 1 185 ? 3.985 -7.260 11.660 1.00 89.94 185 ARG A N 1
ATOM 1351 C CA . ARG A 1 185 ? 2.604 -7.552 11.254 1.00 89.94 185 ARG A CA 1
ATOM 1352 C C . ARG A 1 185 ? 1.621 -6.584 11.900 1.00 89.94 185 ARG A C 1
ATOM 1354 O O . ARG A 1 185 ? 1.665 -6.335 13.113 1.00 89.94 185 ARG A O 1
ATOM 1361 N N . PHE A 1 186 ? 0.684 -6.098 11.098 1.00 85.12 186 PHE A N 1
ATOM 1362 C CA . PHE A 1 186 ? -0.392 -5.222 11.540 1.00 85.12 186 PHE A CA 1
ATOM 1363 C C . PHE A 1 186 ? -1.683 -5.535 10.783 1.00 85.12 186 PHE A C 1
ATOM 1365 O O . PHE A 1 186 ? -1.685 -5.998 9.646 1.00 85.12 186 PHE A O 1
ATOM 1372 N N . CYS A 1 187 ? -2.814 -5.248 11.417 1.00 92.94 187 CYS A N 1
ATOM 1373 C CA . CYS A 1 187 ? -4.113 -5.378 10.783 1.00 92.94 187 CYS A CA 1
ATOM 1374 C C . CYS A 1 187 ? -4.311 -4.306 9.704 1.00 92.94 187 CYS A C 1
ATOM 1376 O O . CYS A 1 187 ? -4.336 -3.109 10.006 1.00 92.94 187 CYS A O 1
ATOM 1378 N N . VAL A 1 188 ? -4.545 -4.731 8.459 1.00 93.88 188 VAL A N 1
ATOM 1379 C CA . VAL A 1 188 ? -4.807 -3.820 7.331 1.00 93.88 188 VAL A CA 1
ATOM 1380 C C . VAL A 1 188 ? -6.018 -2.913 7.569 1.00 93.88 188 VAL A C 1
ATOM 1382 O O . VAL A 1 188 ? -6.044 -1.793 7.074 1.00 93.88 188 VAL A O 1
ATOM 1385 N N . LEU A 1 189 ? -6.985 -3.318 8.401 1.00 96.06 189 LEU A N 1
ATOM 1386 C CA . LEU A 1 189 ? -8.154 -2.495 8.739 1.00 96.06 189 LEU A CA 1
ATOM 1387 C C . LEU A 1 189 ? -7.825 -1.263 9.599 1.00 96.06 189 LEU A C 1
ATOM 1389 O O . LEU A 1 189 ? -8.718 -0.451 9.844 1.00 96.06 189 LEU A O 1
ATOM 1393 N N . ARG A 1 190 ? -6.568 -1.090 10.036 1.00 93.50 190 ARG A N 1
ATOM 1394 C CA . ARG A 1 190 ? -6.056 0.171 10.604 1.00 93.50 190 ARG A CA 1
ATOM 1395 C C . ARG A 1 190 ? -5.714 1.220 9.538 1.00 93.50 190 ARG A C 1
ATOM 1397 O O . ARG A 1 190 ? -5.435 2.359 9.892 1.00 93.50 190 ARG A O 1
ATOM 1404 N N . GLY A 1 191 ? -5.698 0.852 8.255 1.00 91.62 191 GLY A N 1
ATOM 1405 C CA . GLY A 1 191 ? -5.339 1.750 7.158 1.00 91.62 191 GLY A CA 1
ATOM 1406 C C . GLY A 1 191 ? -6.210 3.008 7.107 1.00 91.62 191 GLY A C 1
ATOM 1407 O O . GLY A 1 191 ? -7.417 2.950 7.333 1.00 91.62 191 GLY A O 1
ATOM 1408 N N . ALA A 1 192 ? -5.593 4.146 6.783 1.00 89.44 192 ALA A N 1
ATOM 1409 C CA . ALA A 1 192 ? -6.267 5.445 6.757 1.00 89.44 192 ALA A CA 1
ATOM 1410 C C . ALA A 1 192 ? -7.409 5.525 5.728 1.00 89.44 192 ALA A C 1
ATOM 1412 O O . ALA A 1 192 ? -8.383 6.226 5.970 1.00 89.44 192 ALA A O 1
ATOM 1413 N N . GLY A 1 193 ? -7.306 4.801 4.609 1.00 92.50 193 GLY A N 1
ATOM 1414 C CA . GLY A 1 193 ? -8.337 4.758 3.569 1.00 92.50 193 GLY A CA 1
ATOM 1415 C C . GLY A 1 193 ? -9.460 3.749 3.822 1.00 92.50 193 GLY A C 1
ATOM 1416 O O . GLY A 1 193 ? -10.340 3.602 2.982 1.00 92.50 193 GLY A O 1
ATOM 1417 N N . VAL A 1 194 ? -9.438 3.012 4.936 1.00 96.19 194 VAL A N 1
ATOM 1418 C CA . VAL A 1 194 ? -10.446 1.981 5.214 1.00 96.19 194 VAL A CA 1
ATOM 1419 C C . VAL A 1 194 ? -11.712 2.624 5.778 1.00 96.19 194 VAL A C 1
ATOM 1421 O O . VAL A 1 194 ? -11.724 3.035 6.943 1.00 96.19 194 VAL A O 1
ATOM 1424 N N . ASP A 1 195 ? -12.767 2.608 4.965 1.00 95.88 195 ASP A N 1
ATOM 1425 C CA . ASP A 1 195 ? -14.133 3.007 5.304 1.00 95.88 195 ASP A CA 1
ATOM 1426 C C . ASP A 1 195 ? -14.998 1.808 5.758 1.00 95.88 195 ASP A C 1
ATOM 1428 O O . ASP A 1 195 ? -14.550 0.656 5.835 1.00 95.88 195 ASP A O 1
ATOM 1432 N N . ALA A 1 196 ? -16.273 2.061 6.069 1.00 95.88 196 ALA A N 1
ATOM 1433 C CA . ALA A 1 196 ? -17.199 1.014 6.507 1.00 95.88 196 ALA A CA 1
ATOM 1434 C C . ALA A 1 196 ? -17.465 -0.055 5.425 1.00 95.88 196 ALA A C 1
ATOM 1436 O O . ALA A 1 196 ? -17.657 -1.229 5.754 1.00 95.88 196 ALA A O 1
ATOM 1437 N N . ALA A 1 197 ? -17.458 0.324 4.141 1.00 96.50 197 ALA A N 1
ATOM 1438 C CA . ALA A 1 197 ? -17.676 -0.606 3.034 1.00 96.50 197 ALA A CA 1
ATOM 1439 C C . ALA A 1 197 ? -16.482 -1.556 2.863 1.00 96.50 197 ALA A C 1
ATOM 1441 O O . ALA A 1 197 ? -16.672 -2.758 2.651 1.00 96.50 197 ALA A O 1
ATOM 1442 N N . TYR A 1 198 ? -15.265 -1.039 3.025 1.00 98.00 198 TYR A N 1
ATOM 1443 C CA . TYR A 1 198 ? -14.035 -1.814 3.037 1.00 98.00 198 TYR A CA 1
ATOM 1444 C C . TYR A 1 198 ? -14.047 -2.827 4.180 1.00 98.00 198 TYR A C 1
ATOM 1446 O O . TYR A 1 198 ? -13.787 -4.006 3.944 1.00 98.00 198 TYR A O 1
ATOM 1454 N N . VAL A 1 199 ? -14.397 -2.404 5.404 1.00 97.88 199 VAL A N 1
ATOM 1455 C CA . VAL A 1 199 ? -14.505 -3.318 6.558 1.00 97.88 199 VAL A CA 1
ATOM 1456 C C . VAL A 1 199 ? -15.513 -4.429 6.276 1.00 97.88 199 VAL A C 1
ATOM 1458 O O . VAL A 1 199 ? -15.185 -5.603 6.437 1.00 97.88 199 VAL A O 1
ATOM 1461 N N . ALA A 1 200 ? -16.715 -4.081 5.809 1.00 96.81 200 ALA A N 1
ATOM 1462 C CA . ALA A 1 200 ? -17.751 -5.065 5.510 1.00 96.81 200 ALA A CA 1
ATOM 1463 C C . ALA A 1 200 ? -17.297 -6.070 4.437 1.00 96.81 200 ALA A C 1
ATOM 1465 O O . ALA A 1 200 ? -17.507 -7.277 4.580 1.00 96.81 200 ALA A O 1
ATOM 1466 N N . LYS A 1 201 ? -16.634 -5.591 3.376 1.00 97.88 201 LYS A N 1
ATOM 1467 C CA . LYS A 1 201 ? -16.106 -6.451 2.311 1.00 97.88 201 LYS A CA 1
ATOM 1468 C C . LYS A 1 201 ? -14.967 -7.340 2.812 1.00 97.88 201 LYS A C 1
ATOM 1470 O O . LYS A 1 201 ? -14.957 -8.522 2.486 1.00 97.88 201 LYS A O 1
ATOM 1475 N N . ALA A 1 202 ? -14.041 -6.804 3.603 1.00 97.56 202 ALA A N 1
ATOM 1476 C CA . ALA A 1 202 ? -12.941 -7.567 4.184 1.00 97.56 202 ALA A CA 1
ATOM 1477 C C . ALA A 1 202 ? -13.456 -8.661 5.133 1.00 97.56 202 ALA A C 1
ATOM 1479 O O . ALA A 1 202 ? -13.034 -9.810 5.021 1.00 97.56 202 ALA A O 1
ATOM 1480 N N . ALA A 1 203 ? -14.429 -8.343 5.992 1.00 96.81 203 ALA A N 1
ATOM 1481 C CA . ALA A 1 203 ? -15.077 -9.317 6.869 1.00 96.81 203 ALA A CA 1
ATOM 1482 C C . ALA A 1 203 ? -15.773 -10.433 6.072 1.00 96.81 203 ALA A C 1
ATOM 1484 O O . ALA A 1 203 ? -15.592 -11.614 6.362 1.00 96.81 203 ALA A O 1
ATOM 1485 N N . ALA A 1 204 ? -16.491 -10.085 4.997 1.00 96.69 204 ALA A N 1
ATOM 1486 C CA . ALA A 1 204 ? -17.099 -11.066 4.094 1.00 96.69 204 ALA A CA 1
ATOM 1487 C C . ALA A 1 204 ? -16.067 -11.959 3.373 1.00 96.69 204 ALA A C 1
ATOM 1489 O O . ALA A 1 204 ? -16.403 -13.056 2.929 1.00 96.69 204 ALA A O 1
ATOM 1490 N N . LEU A 1 205 ? -14.821 -11.495 3.257 1.00 96.88 205 LEU A N 1
ATOM 1491 C CA . LEU A 1 205 ? -13.688 -12.237 2.703 1.00 96.88 205 LEU A CA 1
ATOM 1492 C C . LEU A 1 205 ? -12.870 -12.979 3.775 1.00 96.88 205 LEU A C 1
ATOM 1494 O O . LEU A 1 205 ? -11.842 -13.564 3.444 1.00 96.88 205 LEU A O 1
ATOM 1498 N N . GLY A 1 206 ? -13.329 -12.996 5.030 1.00 94.75 206 GLY A N 1
ATOM 1499 C CA . GLY A 1 206 ? -12.722 -13.768 6.114 1.00 94.75 206 GLY A CA 1
ATOM 1500 C C . GLY A 1 206 ? -11.818 -12.976 7.057 1.00 94.75 206 GLY A C 1
ATOM 1501 O O . GLY A 1 206 ? -11.108 -13.600 7.839 1.00 94.75 206 GLY A O 1
ATOM 1502 N N . ALA A 1 207 ? -11.830 -11.640 7.012 1.00 96.31 207 ALA A N 1
ATOM 1503 C CA . ALA A 1 207 ? -11.167 -10.840 8.039 1.00 96.31 207 ALA A CA 1
ATOM 1504 C C . ALA A 1 207 ? -11.912 -10.967 9.382 1.00 96.31 207 ALA A C 1
ATOM 1506 O O . ALA A 1 207 ? -13.082 -10.595 9.483 1.00 96.31 207 ALA A O 1
ATOM 1507 N N . THR A 1 208 ? -11.219 -11.447 10.411 1.00 95.62 208 THR A N 1
ATOM 1508 C CA . THR A 1 208 ? -11.688 -11.573 11.799 1.00 95.62 208 THR A CA 1
ATOM 1509 C C . THR A 1 208 ? -10.607 -11.069 12.768 1.00 95.62 208 THR A C 1
ATOM 1511 O O . THR A 1 208 ? -9.464 -10.846 12.347 1.00 95.62 208 THR A O 1
ATOM 1514 N N . PRO A 1 209 ? -10.909 -10.909 14.071 1.00 95.25 209 PRO A N 1
ATOM 1515 C CA . PRO A 1 209 ? -9.890 -10.585 15.071 1.00 95.25 209 PRO A CA 1
ATOM 1516 C C . PRO A 1 209 ? -8.693 -11.549 15.065 1.00 95.25 209 PRO A C 1
ATOM 1518 O O . PRO A 1 209 ? -7.556 -11.118 15.223 1.00 95.25 209 PRO A O 1
ATOM 1521 N N . GLU A 1 210 ? -8.924 -12.839 14.815 1.00 92.50 210 GLU A N 1
ATOM 1522 C CA . GLU A 1 210 ? -7.893 -13.884 14.795 1.00 92.50 210 GLU A CA 1
ATOM 1523 C C . GLU A 1 210 ? -7.075 -13.890 13.500 1.00 92.50 210 GLU A C 1
ATOM 1525 O O . GLU A 1 210 ? -5.911 -14.294 13.500 1.00 92.50 210 GLU A O 1
ATOM 1530 N N . SER A 1 211 ? -7.666 -13.458 12.383 1.00 91.94 211 SER A N 1
ATOM 1531 C CA . SER A 1 211 ? -6.949 -13.356 11.110 1.00 91.94 211 SER A CA 1
ATOM 1532 C C . SER A 1 211 ? -6.167 -12.050 10.981 1.00 91.94 211 SER A C 1
ATOM 1534 O O . SER A 1 211 ? -5.467 -11.874 9.993 1.00 91.94 211 SER A O 1
ATOM 1536 N N . CYS A 1 212 ? -6.311 -11.113 11.918 1.00 92.56 212 CYS A N 1
ATOM 1537 C CA . CYS A 1 212 ? -5.713 -9.788 11.850 1.00 92.56 212 CYS A CA 1
ATOM 1538 C C . CYS A 1 212 ? -4.766 -9.547 13.028 1.00 92.56 212 CYS A C 1
ATOM 1540 O O . CYS A 1 212 ? -5.195 -9.336 14.161 1.00 92.56 212 CYS A O 1
ATOM 1542 N N . SER A 1 213 ? -3.468 -9.493 12.737 1.00 89.75 213 SER A N 1
ATOM 1543 C CA . SER A 1 213 ? -2.420 -9.277 13.738 1.00 89.75 213 SER A CA 1
ATOM 1544 C C . SER A 1 213 ? -2.584 -7.939 14.473 1.00 89.75 213 SER A C 1
ATOM 1546 O O . SER A 1 213 ? -2.775 -6.898 13.835 1.00 89.75 213 SER A O 1
ATOM 1548 N N . LYS A 1 214 ? -2.456 -7.956 15.809 1.00 88.75 214 LYS A N 1
ATOM 1549 C CA . LYS A 1 214 ? -2.505 -6.762 16.678 1.00 88.75 214 LYS A CA 1
ATOM 1550 C C . LYS A 1 214 ? -3.769 -5.925 16.447 1.00 88.75 214 LYS A C 1
ATOM 1552 O O . LYS A 1 214 ? -3.701 -4.726 16.144 1.00 88.75 214 LYS A O 1
ATOM 1557 N N . SER A 1 215 ? -4.926 -6.579 16.452 1.00 93.81 215 SER A N 1
ATOM 1558 C CA . SER A 1 215 ? -6.222 -5.961 16.147 1.00 93.81 215 SER A CA 1
ATOM 1559 C C . SER A 1 215 ? -7.179 -5.902 17.339 1.00 93.81 215 SER A C 1
ATOM 1561 O O . SER A 1 215 ? -8.324 -5.478 17.187 1.00 93.81 215 SER A O 1
ATOM 1563 N N . GLU A 1 216 ? -6.719 -6.279 18.527 1.00 93.62 216 GLU A N 1
ATOM 1564 C CA . GLU A 1 216 ? -7.523 -6.392 19.743 1.00 93.62 216 GLU A CA 1
ATOM 1565 C C . GLU A 1 216 ? -8.172 -5.050 20.115 1.00 93.62 216 GLU A C 1
ATOM 1567 O O . GLU A 1 216 ? -9.349 -5.003 20.466 1.00 93.62 216 GLU A O 1
ATOM 1572 N N . ASP A 1 217 ? -7.431 -3.953 19.960 1.00 94.94 217 ASP A N 1
ATOM 1573 C CA . ASP A 1 217 ? -7.839 -2.564 20.189 1.00 94.94 217 ASP A CA 1
ATOM 1574 C C . ASP A 1 217 ? -8.279 -1.842 18.898 1.00 94.94 217 ASP A C 1
ATOM 1576 O O . ASP A 1 217 ? -8.322 -0.614 18.855 1.00 94.94 217 ASP A O 1
ATOM 1580 N N . LEU A 1 218 ? -8.617 -2.556 17.815 1.00 96.38 218 LEU A N 1
ATOM 1581 C CA . LEU A 1 218 ? -8.917 -1.926 16.520 1.00 96.38 218 LEU A CA 1
ATOM 1582 C C . LEU A 1 218 ? -10.070 -0.908 16.593 1.00 96.38 218 LEU A C 1
ATOM 1584 O O . LEU A 1 218 ? -9.988 0.160 15.988 1.00 96.38 218 LEU A O 1
ATOM 1588 N N . VAL A 1 219 ? -11.127 -1.208 17.354 1.00 97.44 219 VAL A N 1
ATOM 1589 C CA . VAL A 1 219 ? -12.247 -0.275 17.571 1.00 97.44 219 VAL A CA 1
ATOM 1590 C C . VAL A 1 219 ? -11.780 0.973 18.328 1.00 97.44 219 VAL A C 1
ATOM 1592 O O . VAL A 1 219 ? -12.110 2.087 17.924 1.00 97.44 219 VAL A O 1
ATOM 1595 N N . HIS A 1 220 ? -10.955 0.811 19.369 1.00 97.44 220 HIS A N 1
ATOM 1596 C CA . HIS A 1 220 ? -10.343 1.928 20.103 1.00 97.44 220 HIS A CA 1
ATOM 1597 C C . HIS A 1 220 ? -9.489 2.805 19.191 1.00 97.44 220 HIS A C 1
ATOM 1599 O O . HIS A 1 220 ? -9.659 4.025 19.165 1.00 97.44 220 HIS A O 1
ATOM 1605 N N . TYR A 1 221 ? -8.632 2.188 18.377 1.00 96.06 221 TYR A N 1
ATOM 1606 C CA . TYR A 1 221 ? -7.798 2.886 17.405 1.00 96.06 221 TYR A CA 1
ATOM 1607 C C . TYR A 1 221 ? -8.629 3.754 16.453 1.00 96.06 221 TYR A C 1
ATOM 1609 O O . TYR A 1 221 ? -8.284 4.909 16.208 1.00 96.06 221 TYR A O 1
ATOM 1617 N N . ARG A 1 222 ? -9.761 3.242 15.956 1.00 96.38 222 ARG A N 1
ATOM 1618 C CA . ARG A 1 222 ? -10.640 4.017 15.069 1.00 96.38 222 ARG A CA 1
ATOM 1619 C C . ARG A 1 222 ? -11.257 5.221 15.759 1.00 96.38 222 ARG A C 1
ATOM 1621 O O . ARG A 1 222 ? -11.212 6.315 15.209 1.00 96.38 222 ARG A O 1
ATOM 1628 N N . VAL A 1 223 ? -11.771 5.053 16.973 1.00 97.25 223 VAL A N 1
ATOM 1629 C CA . VAL A 1 223 ? -12.347 6.176 17.727 1.00 97.25 223 VAL A CA 1
ATOM 1630 C C . VAL A 1 223 ? -11.269 7.199 18.115 1.00 97.25 223 VAL A C 1
ATOM 1632 O O . VAL A 1 223 ? -11.501 8.408 18.044 1.00 97.25 223 VAL A O 1
ATOM 1635 N N . SER A 1 224 ? -10.073 6.745 18.499 1.00 96.19 224 SER A N 1
ATOM 1636 C CA . SER A 1 224 ? -8.978 7.631 18.907 1.00 96.19 224 SER A CA 1
ATOM 1637 C C . SER A 1 224 ? -8.420 8.458 17.744 1.00 96.19 224 SER A C 1
ATOM 1639 O O . SER A 1 224 ? -8.159 9.652 17.934 1.00 96.19 224 SER A O 1
ATOM 1641 N N . ALA A 1 225 ? -8.318 7.873 16.546 1.00 94.38 225 ALA A N 1
ATOM 1642 C CA . ALA A 1 225 ? -7.856 8.545 15.330 1.00 94.38 225 ALA A CA 1
ATOM 1643 C C . ALA A 1 225 ? -8.882 9.528 14.731 1.00 94.38 225 ALA A C 1
ATOM 1645 O O . ALA A 1 225 ? -8.499 10.418 13.974 1.00 94.38 225 ALA A O 1
ATOM 1646 N N . SER A 1 226 ? -10.164 9.399 15.080 1.00 95.44 226 SER A N 1
ATOM 1647 C CA . SER A 1 226 ? -11.247 10.233 14.550 1.00 95.44 226 SER A CA 1
ATOM 1648 C C . SER A 1 226 ? -11.539 11.476 15.397 1.00 95.44 226 SER A C 1
ATOM 1650 O O . SER A 1 226 ? -11.123 11.617 16.556 1.00 95.44 226 SER A O 1
ATOM 1652 N N . SER A 1 227 ? -12.287 12.402 14.807 1.00 94.81 227 SER A N 1
ATOM 1653 C CA . SER A 1 227 ? -12.792 13.616 15.439 1.00 94.81 227 SER A CA 1
ATOM 1654 C C . SER A 1 227 ? -14.321 13.673 15.397 1.00 94.81 227 SER A C 1
ATOM 1656 O O . SER A 1 227 ? -14.974 12.874 14.733 1.00 94.81 227 SER A O 1
ATOM 1658 N N . GLN A 1 228 ? -14.912 14.679 16.050 1.00 95.19 228 GLN A N 1
ATOM 1659 C CA . GLN A 1 228 ? -16.356 14.929 15.980 1.00 95.19 228 GLN A CA 1
ATOM 1660 C C . GLN A 1 228 ? -16.883 15.078 14.540 1.00 95.19 228 GLN A C 1
ATOM 1662 O O . GLN A 1 228 ? -18.048 14.790 14.283 1.00 95.19 228 GLN A O 1
ATOM 1667 N N . ARG A 1 229 ? -16.050 15.542 13.598 1.00 95.81 229 ARG A N 1
ATOM 1668 C CA . ARG A 1 229 ? -16.457 15.728 12.195 1.00 95.81 229 ARG A CA 1
ATOM 1669 C C . ARG A 1 229 ? -16.664 14.406 11.460 1.00 95.81 229 ARG A C 1
ATOM 1671 O O . ARG A 1 229 ? -17.393 14.390 10.476 1.00 95.81 229 ARG A O 1
ATOM 1678 N N . ASP A 1 230 ? -16.063 13.337 11.968 1.00 96.12 230 ASP A N 1
ATOM 1679 C CA . ASP A 1 230 ? -16.032 12.021 11.336 1.00 96.12 230 ASP A CA 1
ATOM 1680 C C . ASP A 1 230 ? -17.072 11.071 11.962 1.00 96.12 230 ASP A C 1
ATOM 1682 O O . ASP A 1 230 ? -17.141 9.907 11.592 1.00 96.12 230 ASP A O 1
ATOM 1686 N N . ASP A 1 231 ? -17.894 11.553 12.909 1.00 98.00 231 ASP A N 1
ATOM 1687 C CA . ASP A 1 231 ? -18.775 10.735 13.760 1.00 98.00 231 ASP A CA 1
ATOM 1688 C C . ASP A 1 231 ? -19.679 9.772 12.974 1.00 98.00 231 ASP A C 1
ATOM 1690 O O . ASP A 1 231 ? -19.833 8.617 13.358 1.00 98.00 231 ASP A O 1
ATOM 1694 N N . ASP A 1 232 ? -20.239 10.216 11.848 1.00 97.88 232 ASP A N 1
ATOM 1695 C CA . ASP A 1 232 ? -21.077 9.383 10.978 1.00 97.88 232 ASP A CA 1
ATOM 1696 C C . ASP A 1 232 ? -20.300 8.187 10.411 1.00 97.88 232 ASP A C 1
ATOM 1698 O O . ASP A 1 232 ? -20.774 7.049 10.449 1.00 97.88 232 ASP A O 1
ATOM 1702 N N . GLU A 1 233 ? -19.101 8.450 9.895 1.00 97.12 233 GLU A N 1
ATOM 1703 C CA . GLU A 1 233 ? -18.239 7.441 9.290 1.00 97.12 233 GLU A CA 1
ATOM 1704 C C . GLU A 1 233 ? -17.658 6.512 10.360 1.00 97.12 233 GLU A C 1
ATOM 1706 O O . GLU A 1 233 ? -17.728 5.288 10.222 1.00 97.12 233 GLU A O 1
ATOM 1711 N N . THR A 1 234 ? -17.165 7.069 11.470 1.00 97.62 234 THR A N 1
ATOM 1712 C CA . THR A 1 234 ? -16.647 6.289 12.596 1.00 97.62 234 THR A CA 1
ATOM 1713 C C . THR A 1 234 ? -17.724 5.373 13.169 1.00 97.62 234 THR A C 1
ATOM 1715 O O . THR A 1 234 ? -17.449 4.196 13.393 1.00 97.62 234 THR A O 1
ATOM 1718 N N . ALA A 1 235 ? -18.961 5.846 13.347 1.00 98.25 235 ALA A N 1
ATOM 1719 C CA . ALA A 1 235 ? -20.066 5.017 13.829 1.00 98.25 235 ALA A CA 1
ATOM 1720 C C . ALA A 1 235 ? -20.358 3.833 12.890 1.00 98.25 235 ALA A C 1
ATOM 1722 O O . ALA A 1 235 ? -20.579 2.709 13.356 1.00 98.25 235 ALA A O 1
ATOM 1723 N N . ALA A 1 236 ? -20.320 4.058 11.571 1.00 98.06 236 ALA A N 1
ATOM 1724 C CA . ALA A 1 236 ? -20.509 3.006 10.574 1.00 98.06 236 ALA A CA 1
ATOM 1725 C C . ALA A 1 236 ? -19.364 1.978 10.599 1.00 98.06 236 ALA A C 1
ATOM 1727 O O . ALA A 1 236 ? -19.621 0.772 10.606 1.00 98.06 236 ALA A O 1
ATOM 1728 N N . ILE A 1 237 ? -18.111 2.441 10.687 1.00 97.81 237 ILE A N 1
ATOM 1729 C CA . ILE A 1 237 ? -16.926 1.579 10.812 1.00 97.81 237 ILE A CA 1
ATOM 1730 C C . ILE A 1 237 ? -16.997 0.749 12.097 1.00 97.81 237 ILE A C 1
ATOM 1732 O O . ILE A 1 237 ? -16.811 -0.465 12.050 1.00 97.81 237 ILE A O 1
ATOM 1736 N N . VAL A 1 238 ? -17.300 1.374 13.237 1.00 97.69 238 VAL A N 1
ATOM 1737 C CA . VAL A 1 238 ? -17.430 0.694 14.535 1.00 97.69 238 VAL A CA 1
ATOM 1738 C C . VAL A 1 238 ? -18.509 -0.382 14.475 1.00 97.69 238 VAL A C 1
ATOM 1740 O O . VAL A 1 238 ? -18.266 -1.511 14.895 1.00 97.69 238 VAL A O 1
ATOM 1743 N N . THR A 1 239 ? -19.670 -0.065 13.902 1.00 97.25 239 THR A N 1
ATOM 1744 C CA . THR A 1 239 ? -20.759 -1.037 13.734 1.00 97.25 239 THR A CA 1
ATOM 1745 C C . THR A 1 239 ? -20.310 -2.232 12.890 1.00 97.25 239 THR A C 1
ATOM 1747 O O . THR A 1 239 ? -20.546 -3.377 13.274 1.00 97.25 239 THR A O 1
ATOM 1750 N N . ALA A 1 240 ? -19.618 -1.981 11.772 1.00 96.81 240 ALA A N 1
ATOM 1751 C CA . ALA A 1 240 ? -19.107 -3.034 10.897 1.00 96.81 240 ALA A CA 1
ATOM 1752 C C . ALA A 1 240 ? -18.051 -3.910 11.594 1.00 96.81 240 ALA A C 1
ATOM 1754 O O . ALA A 1 240 ? -18.120 -5.135 11.511 1.00 96.81 240 ALA A O 1
ATOM 1755 N N . LEU A 1 241 ? -17.112 -3.300 12.325 1.00 97.31 241 LEU A N 1
ATOM 1756 C CA . LEU A 1 241 ? -16.077 -4.015 13.076 1.00 97.31 241 LEU A CA 1
ATOM 1757 C C . LEU A 1 241 ? -16.676 -4.877 14.189 1.00 97.31 241 LEU A C 1
ATOM 1759 O O . LEU A 1 241 ? -16.367 -6.061 14.287 1.00 97.31 241 LEU A O 1
ATOM 1763 N N . VAL A 1 242 ? -17.567 -4.325 15.014 1.00 96.38 242 VAL A N 1
ATOM 1764 C CA . VAL A 1 242 ? -18.188 -5.112 16.088 1.00 96.38 242 VAL A CA 1
ATOM 1765 C C . VAL A 1 242 ? -19.039 -6.244 15.514 1.00 96.38 242 VAL A C 1
ATOM 1767 O O . VAL A 1 242 ? -18.971 -7.367 16.016 1.00 96.38 242 VAL A O 1
ATOM 1770 N N . GLY A 1 243 ? -19.794 -5.980 14.443 1.00 94.06 243 GLY A N 1
ATOM 1771 C CA . GLY A 1 243 ? -20.579 -7.002 13.748 1.00 94.06 243 GLY A CA 1
ATOM 1772 C C . GLY A 1 243 ? -19.727 -8.140 13.178 1.00 94.06 243 GLY A C 1
ATOM 1773 O O . GLY A 1 243 ? -20.198 -9.270 13.094 1.00 94.06 243 GLY A O 1
ATOM 1774 N N . ALA A 1 244 ? -18.465 -7.863 12.847 1.00 94.56 244 ALA A N 1
ATOM 1775 C CA . ALA A 1 244 ? -17.493 -8.851 12.388 1.00 94.56 244 ALA A CA 1
ATOM 1776 C C . ALA A 1 244 ? -16.656 -9.486 13.523 1.00 94.56 244 ALA A C 1
ATOM 1778 O O . ALA A 1 244 ? -15.737 -10.256 13.255 1.00 94.56 244 ALA A O 1
ATOM 1779 N N . GLY A 1 245 ? -16.985 -9.206 14.790 1.00 94.81 245 GLY A N 1
ATOM 1780 C CA . GLY A 1 245 ? -16.431 -9.895 15.961 1.00 94.81 245 GLY A CA 1
ATOM 1781 C C . GLY A 1 245 ? -15.387 -9.111 16.757 1.00 94.81 245 GLY A C 1
ATOM 1782 O O . GLY A 1 245 ? -14.988 -9.566 17.829 1.00 94.81 245 GLY A O 1
ATOM 1783 N N . TRP A 1 246 ? -14.973 -7.920 16.313 1.00 96.38 246 TRP A N 1
ATOM 1784 C CA . TRP A 1 246 ? -14.026 -7.105 17.081 1.00 96.38 246 TRP A CA 1
ATOM 1785 C C . TRP A 1 246 ? -14.628 -6.607 18.401 1.00 96.38 246 TRP A C 1
ATOM 1787 O O . TRP A 1 246 ? -15.835 -6.395 18.546 1.00 96.38 246 TRP A O 1
ATOM 1797 N N . SER A 1 247 ? -13.776 -6.447 19.412 1.00 95.56 247 SER A N 1
ATOM 1798 C CA . SER A 1 247 ? -14.193 -6.005 20.740 1.00 95.56 247 SER A CA 1
ATOM 1799 C C . SER A 1 247 ? -14.584 -4.526 20.747 1.00 95.56 247 SER A C 1
ATOM 1801 O O . SER A 1 247 ? -13.816 -3.677 20.308 1.00 95.56 247 SER A O 1
ATOM 1803 N N . ALA A 1 248 ? -15.762 -4.213 21.294 1.00 95.81 248 ALA A N 1
ATOM 1804 C CA . ALA A 1 248 ? -16.224 -2.835 21.488 1.00 95.81 248 ALA A CA 1
ATOM 1805 C C . ALA A 1 248 ? -15.622 -2.159 22.735 1.00 95.81 248 ALA A C 1
ATOM 1807 O O . ALA A 1 248 ? -15.812 -0.962 22.936 1.00 95.81 248 ALA A O 1
ATOM 1808 N N . THR A 1 249 ? -14.938 -2.923 23.592 1.00 95.00 249 THR A N 1
ATOM 1809 C CA . THR A 1 249 ? -14.464 -2.466 24.909 1.00 95.00 249 THR A CA 1
ATOM 1810 C C . THR A 1 249 ? -12.953 -2.544 25.070 1.00 95.00 249 THR A C 1
ATOM 1812 O O . THR A 1 249 ? -12.422 -1.910 25.974 1.00 95.00 249 THR A O 1
ATOM 1815 N N . SER A 1 250 ? -12.261 -3.312 24.226 1.00 95.00 250 SER A N 1
ATOM 1816 C CA . SER A 1 250 ? -10.807 -3.452 24.303 1.00 95.00 250 SER A CA 1
ATOM 1817 C C . SER A 1 250 ? -10.105 -2.139 23.968 1.00 95.00 250 SER A C 1
ATOM 1819 O O . SER A 1 250 ? -10.533 -1.396 23.083 1.00 95.00 250 SER A O 1
ATOM 1821 N N . HIS A 1 251 ? -9.011 -1.884 24.671 1.00 94.44 251 HIS A N 1
ATOM 1822 C CA . HIS A 1 251 ? -8.149 -0.716 24.541 1.00 94.44 251 HIS A CA 1
ATOM 1823 C C . HIS A 1 251 ? -6.690 -1.164 24.748 1.00 94.44 251 HIS A C 1
ATOM 1825 O O . HIS A 1 251 ? -6.467 -2.247 25.297 1.00 94.44 251 HIS A O 1
ATOM 1831 N N . PRO A 1 252 ? -5.695 -0.395 24.280 1.00 93.38 252 PRO A N 1
ATOM 1832 C CA . PRO A 1 252 ? -4.295 -0.748 24.478 1.00 93.38 252 PRO A CA 1
ATOM 1833 C C . PRO A 1 252 ? -3.834 -0.450 25.913 1.00 93.38 252 PRO A C 1
ATOM 1835 O O . PRO A 1 252 ? -4.352 0.464 26.552 1.00 93.38 252 PRO A O 1
ATOM 1838 N N . ASP A 1 253 ? -2.793 -1.144 26.382 1.00 90.81 253 ASP A N 1
ATOM 1839 C CA . ASP A 1 253 ? -2.275 -1.049 27.763 1.00 90.81 253 ASP A CA 1
ATOM 1840 C C . ASP A 1 253 ? -1.839 0.363 28.194 1.00 90.81 253 ASP A C 1
ATOM 1842 O O . ASP A 1 253 ? -1.768 0.667 29.380 1.00 90.81 253 ASP A O 1
ATOM 1846 N N . PHE A 1 254 ? -1.508 1.237 27.241 1.00 90.75 254 PHE A N 1
ATOM 1847 C CA . PHE A 1 254 ? -1.096 2.616 27.522 1.00 90.75 254 PHE A CA 1
ATOM 1848 C C . PHE A 1 254 ? -2.274 3.596 27.654 1.00 90.75 254 PHE A C 1
ATOM 1850 O O . PHE A 1 254 ? -2.051 4.783 27.897 1.00 90.75 254 PHE A O 1
ATOM 1857 N N . SER A 1 255 ? -3.511 3.144 27.432 1.00 91.50 255 SER A N 1
ATOM 1858 C CA . SER A 1 255 ? -4.722 3.959 27.510 1.00 91.50 255 SER A CA 1
ATOM 1859 C C . SER A 1 255 ? -5.682 3.346 28.519 1.00 91.50 255 SER A C 1
ATOM 1861 O O . SER A 1 255 ? -6.039 2.184 28.397 1.00 91.50 255 SER A O 1
ATOM 1863 N N . GLU A 1 256 ? -6.126 4.144 29.486 1.00 91.25 256 GLU A N 1
ATOM 1864 C CA . GLU A 1 256 ? -7.148 3.742 30.466 1.00 91.25 256 GLU A CA 1
ATOM 1865 C C . GLU A 1 256 ? -8.577 3.983 29.947 1.00 91.25 256 GLU A C 1
ATOM 1867 O O . GLU A 1 256 ? -9.545 3.562 30.570 1.00 91.25 256 GLU A O 1
ATOM 1872 N N . GLU A 1 257 ? -8.727 4.697 28.825 1.00 94.94 257 GLU A N 1
ATOM 1873 C CA . GLU A 1 257 ? -10.033 5.045 28.269 1.00 94.94 257 GLU A CA 1
ATOM 1874 C C . GLU A 1 257 ? -10.524 3.955 27.313 1.00 94.94 257 GLU A C 1
ATOM 1876 O O . GLU A 1 257 ? -9.868 3.608 26.326 1.00 94.94 257 GLU A O 1
ATOM 1881 N N . THR A 1 258 ? -11.738 3.476 27.554 1.00 95.88 258 THR A N 1
ATOM 1882 C CA . THR A 1 258 ? -12.462 2.605 26.626 1.00 95.88 258 THR A CA 1
ATOM 1883 C C . THR A 1 258 ? -12.871 3.362 25.352 1.00 95.88 258 THR A C 1
ATOM 1885 O O . THR A 1 258 ? -12.968 4.597 25.351 1.00 95.88 258 THR A O 1
ATOM 1888 N N . PRO A 1 259 ? -13.215 2.656 24.254 1.00 97.50 259 PRO A N 1
ATOM 1889 C CA . PRO A 1 259 ? -13.756 3.303 23.056 1.00 97.50 259 PRO A CA 1
ATOM 1890 C C . PRO A 1 259 ? -14.980 4.190 23.339 1.00 97.50 259 PRO A C 1
ATOM 1892 O O . PRO A 1 259 ? -15.136 5.249 22.731 1.00 97.50 259 PRO A O 1
ATOM 1895 N N . LEU A 1 260 ? -15.842 3.783 24.278 1.00 97.62 260 LEU A N 1
ATOM 1896 C CA . LEU A 1 260 ? -17.050 4.526 24.643 1.00 97.62 260 LEU A CA 1
ATOM 1897 C C . LEU A 1 260 ? -16.721 5.839 25.363 1.00 97.62 260 LEU A C 1
ATOM 1899 O O . LEU A 1 260 ? -17.312 6.875 25.054 1.00 97.62 260 LEU A O 1
ATOM 1903 N N . GLU A 1 261 ? -15.774 5.812 26.300 1.00 97.19 261 GLU A N 1
ATOM 1904 C CA . GLU A 1 261 ? -15.314 7.010 27.013 1.00 97.19 261 GLU A CA 1
ATOM 1905 C C . GLU A 1 261 ? -14.643 7.996 26.056 1.00 97.19 261 GLU A C 1
ATOM 1907 O O . GLU A 1 261 ? -15.002 9.176 26.049 1.00 97.19 261 GLU A O 1
ATOM 1912 N N . LEU A 1 262 ? -13.781 7.502 25.160 1.00 97.25 262 LEU A N 1
ATOM 1913 C CA . LEU A 1 262 ? -13.167 8.320 24.113 1.00 97.25 262 LEU A CA 1
ATOM 1914 C C . LEU A 1 262 ? -14.208 8.994 23.215 1.00 97.25 262 LEU A C 1
ATOM 1916 O O . LEU A 1 262 ? -14.118 10.199 22.969 1.00 97.25 262 LEU A O 1
ATOM 1920 N N . ALA A 1 263 ? -15.212 8.249 22.742 1.00 97.81 263 ALA A N 1
ATOM 1921 C CA . ALA A 1 263 ? -16.267 8.793 21.886 1.00 97.81 263 ALA A CA 1
ATOM 1922 C C . ALA A 1 263 ? -17.085 9.882 22.608 1.00 97.81 263 ALA A C 1
ATOM 1924 O O . ALA A 1 263 ? -17.401 10.922 22.020 1.00 97.81 263 ALA A O 1
ATOM 1925 N N . ARG A 1 264 ? -17.377 9.694 23.904 1.00 97.69 264 ARG A N 1
ATOM 1926 C CA . ARG A 1 264 ? -18.048 10.708 24.739 1.00 97.69 264 ARG A CA 1
ATOM 1927 C C . ARG A 1 264 ? -17.180 11.956 24.907 1.00 97.69 264 ARG A C 1
ATOM 1929 O O . ARG A 1 264 ? -17.668 13.063 24.674 1.00 97.69 264 ARG A O 1
ATOM 1936 N N . ASN A 1 265 ? -15.896 11.786 25.222 1.00 97.00 265 ASN A N 1
ATOM 1937 C CA . ASN A 1 265 ? -14.944 12.886 25.405 1.00 97.00 265 ASN A CA 1
ATOM 1938 C C . ASN A 1 265 ? -14.737 13.693 24.113 1.00 97.00 265 ASN A C 1
ATOM 1940 O O . ASN A 1 265 ? -14.670 14.925 24.144 1.00 97.00 265 ASN A O 1
ATOM 1944 N N . LYS A 1 266 ? -14.739 13.016 22.961 1.00 97.25 266 LYS A N 1
ATOM 1945 C CA . LYS A 1 266 ? -14.670 13.626 21.623 1.00 97.25 266 LYS A CA 1
ATOM 1946 C C . LYS A 1 266 ? -16.012 14.159 21.104 1.00 97.25 266 LYS A C 1
ATOM 1948 O O . LYS A 1 266 ? -16.037 14.741 20.022 1.00 97.25 266 LYS A O 1
ATOM 1953 N N . LYS A 1 267 ? -17.106 14.019 21.867 1.00 97.94 267 LYS A N 1
ATOM 1954 C CA . LYS A 1 267 ? -18.464 14.476 21.511 1.00 97.94 267 LYS A CA 1
ATOM 1955 C C . LYS A 1 267 ? -18.984 13.859 20.204 1.00 97.94 267 LYS A C 1
ATOM 1957 O O . LYS A 1 267 ? -19.495 14.577 19.346 1.00 97.94 267 LYS A O 1
ATOM 1962 N N . MET A 1 268 ? -18.859 12.538 20.080 1.00 98.31 268 MET A N 1
ATOM 1963 C CA . MET A 1 268 ? -19.242 11.727 18.915 1.00 98.31 268 MET A CA 1
ATOM 1964 C C . MET A 1 268 ? -20.536 10.929 19.200 1.00 98.31 268 MET A C 1
ATOM 1966 O O . MET A 1 268 ? -20.469 9.733 19.493 1.00 98.31 268 MET A O 1
ATOM 1970 N N . PRO A 1 269 ? -21.722 11.573 19.235 1.00 98.19 269 PRO A N 1
ATOM 1971 C CA . PRO A 1 269 ? -22.960 10.947 19.703 1.00 98.19 269 PRO A CA 1
ATOM 1972 C C . PRO A 1 269 ? -23.401 9.719 18.894 1.00 98.19 269 PRO A C 1
ATOM 1974 O O . PRO A 1 269 ? -23.973 8.798 19.480 1.00 98.19 269 PRO A O 1
ATOM 1977 N N . LYS A 1 270 ? -23.151 9.665 17.580 1.00 98.38 270 LYS A N 1
ATOM 1978 C CA . LYS A 1 270 ? -23.525 8.496 16.764 1.00 98.38 270 LYS A CA 1
ATOM 1979 C C . LYS A 1 270 ? -22.614 7.312 17.055 1.00 98.38 270 LYS A C 1
ATOM 1981 O O . LYS A 1 270 ? -23.097 6.191 17.202 1.00 98.38 270 LYS A O 1
ATOM 1986 N N . THR A 1 271 ? -21.321 7.566 17.217 1.00 98.38 271 THR A N 1
ATOM 1987 C CA . THR A 1 271 ? -20.340 6.550 17.612 1.00 98.38 271 THR A CA 1
ATOM 1988 C C . THR A 1 271 ? -20.632 6.026 19.017 1.00 98.38 271 THR A C 1
ATOM 1990 O O . THR A 1 271 ? -20.580 4.819 19.240 1.00 98.38 271 THR A O 1
ATOM 1993 N N . VAL A 1 272 ? -21.028 6.904 19.948 1.00 98.31 272 VAL A N 1
ATOM 1994 C CA . VAL A 1 272 ? -21.508 6.505 21.283 1.00 98.31 272 VAL A CA 1
ATOM 1995 C C . VAL A 1 272 ? -22.704 5.558 21.170 1.00 98.31 272 VAL A C 1
ATOM 1997 O O . VAL A 1 272 ? -22.665 4.474 21.746 1.00 98.31 272 VAL A O 1
ATOM 2000 N N . ALA A 1 273 ? -23.723 5.910 20.380 1.00 97.75 273 ALA A N 1
ATOM 2001 C CA . ALA A 1 273 ? -24.901 5.060 20.195 1.00 97.75 273 ALA A CA 1
ATOM 2002 C C . ALA A 1 273 ? -24.559 3.694 19.566 1.00 97.75 273 ALA A C 1
ATOM 2004 O O . ALA A 1 273 ? -25.116 2.668 19.970 1.00 97.75 273 ALA A O 1
ATOM 2005 N N . ALA A 1 274 ? -23.625 3.662 18.608 1.00 97.50 274 ALA A N 1
ATOM 2006 C CA . ALA A 1 274 ? -23.138 2.423 18.003 1.00 97.50 274 ALA A CA 1
ATOM 2007 C C . ALA A 1 274 ? -22.442 1.518 19.036 1.00 97.50 274 ALA A C 1
ATOM 2009 O O . ALA A 1 274 ? -22.730 0.323 19.104 1.00 97.50 274 ALA A O 1
ATOM 2010 N N . LEU A 1 275 ? -21.578 2.090 19.882 1.00 97.56 275 LEU A N 1
ATOM 2011 C CA . LEU A 1 275 ? -20.865 1.364 20.938 1.00 97.56 275 LEU A CA 1
ATOM 2012 C C . LEU A 1 275 ? -21.800 0.864 22.050 1.00 97.56 275 LEU A C 1
ATOM 2014 O O . LEU A 1 275 ? -21.636 -0.259 22.517 1.00 97.56 275 LEU A O 1
ATOM 2018 N N . GLU A 1 276 ? -22.797 1.653 22.451 1.00 96.38 276 GLU A N 1
ATOM 2019 C CA . GLU A 1 276 ? -23.799 1.242 23.447 1.00 96.38 276 GLU A CA 1
ATOM 2020 C C . GLU A 1 276 ? -24.695 0.109 22.926 1.00 96.38 276 GLU A C 1
ATOM 2022 O O . GLU A 1 276 ? -24.980 -0.848 23.644 1.00 96.38 276 GLU A O 1
ATOM 2027 N N . SER A 1 277 ? -25.094 0.170 21.653 1.00 93.06 277 SER A N 1
ATOM 2028 C CA . SER A 1 277 ? -25.874 -0.904 21.020 1.00 93.06 277 SER A CA 1
ATOM 2029 C C . SER A 1 277 ? -25.072 -2.208 20.928 1.00 93.06 277 SER A C 1
ATOM 2031 O O . SER A 1 277 ? -25.601 -3.300 21.153 1.00 93.06 277 SER A O 1
ATOM 2033 N N . ALA A 1 278 ? -23.778 -2.089 20.628 1.00 89.62 278 ALA A N 1
ATOM 2034 C CA . ALA A 1 278 ? -22.830 -3.192 20.553 1.00 89.62 278 ALA A CA 1
ATOM 2035 C C . ALA A 1 278 ? -22.614 -3.900 21.899 1.00 89.62 278 ALA A C 1
ATOM 2037 O O . ALA A 1 278 ? -22.556 -5.130 21.939 1.00 89.62 278 ALA A O 1
ATOM 2038 N N . THR A 1 279 ? -22.494 -3.149 22.997 1.00 83.94 279 THR A N 1
ATOM 2039 C CA . THR A 1 279 ? -22.294 -3.722 24.338 1.00 83.94 279 THR A CA 1
ATOM 2040 C C . THR A 1 279 ? -23.575 -4.300 24.929 1.00 83.94 279 THR A C 1
ATOM 2042 O O . THR A 1 279 ? -23.499 -5.274 25.668 1.00 83.94 279 THR A O 1
ATOM 2045 N N . ALA A 1 280 ? -24.744 -3.763 24.568 1.00 78.31 280 ALA A N 1
ATOM 2046 C CA . ALA A 1 280 ? -26.039 -4.284 25.009 1.00 78.31 280 ALA A CA 1
ATOM 2047 C C . ALA A 1 280 ? -26.459 -5.601 24.321 1.00 78.31 280 ALA A C 1
ATOM 2049 O O . ALA A 1 280 ? -27.368 -6.273 24.803 1.00 78.31 280 ALA A O 1
ATOM 2050 N N . SER A 1 281 ? -25.835 -5.953 23.191 1.00 63.94 281 SER A N 1
ATOM 2051 C CA . SER A 1 281 ? -26.195 -7.126 22.374 1.00 63.94 281 SER A CA 1
ATOM 2052 C C . SER A 1 281 ? -25.337 -8.374 22.643 1.00 63.94 281 SER A C 1
ATOM 2054 O O . SER A 1 281 ? -25.493 -9.373 21.940 1.00 63.94 281 SER A O 1
ATOM 2056 N N . ARG A 1 282 ? -24.420 -8.320 23.617 1.00 55.12 282 ARG A N 1
ATOM 2057 C CA . ARG A 1 282 ? -23.588 -9.449 24.074 1.00 55.12 282 ARG A CA 1
ATOM 2058 C C . ARG A 1 282 ? -24.098 -9.988 25.404 1.00 55.12 282 ARG A C 1
ATOM 2060 O O . ARG A 1 282 ? -24.006 -11.221 25.582 1.00 55.12 282 ARG A O 1
#

Radius of gyration: 28.29 Å; chains: 1; bounding box: 81×50×78 Å

Secondary structure (DSSP, 8-state):
----------HHHHHHHHHHHHHHHHHHHHHHHHHHT---EEEETTEEEEPP-SHHHHHHHHHHHHHHHHHHHHHHHHHHHHHHTTT-HHHHHHHHHHHHHHHHHHHHHHHHHHHHHHHSSHHHHHTSTT--HHHHHHHHTT---HHHHHHHHHHHHHTT-HHHHHHHHHTT--TT-TTS-TTT---GGGSTT--HHHHHHHHHTT--TTTSTT-TTHHHHHHHH--GGGHHHHHHHHHHHHHTT--SS---TT----HHHHHHHTT-HHHHHHHHHHHHT-

Sequence (282 aa):
MQEKAGGKRGILATIGLLFGVVTLGVAGLGAINTAFDLHLAISTYGASAPLPDSWEIVLGVAAVGVLILALTFFGSTVARIFRAAKGRPLVRIGIVLGALVLLVLAGRGLQMAALVSTYGSMLAYYCTDEGTVEDVKEELAKGPAPEALDRCLYRTAQWGRTDLLEVVVKAGADFRDASSPEAERFCVLRGAGVDAAYVAKAAALGATPESCSKSEDLVHYRVSASSQRDDDETAAIVTALVGAGWSATSHPDFSEETPLELARNKKMPKTVAALESATASR

Foldseek 3Di:
DDDPPPPDQDPVLVVLLVQLVVLLVLLVVLVVCQVVVVQDWDDDVPDTDTGHNDPVVSVVSNVVSVVSNVVSVLVSVLVVVLVVCPPPVVVNVVSVVVSVVVVVVVVVVVVLVVQCVVLVHPLLVLLAPPHDLVSNLVVLVVVDDQLSLQSSLLRCLQRVVLVNLVVSVVSPHFQQSVVDDLVPFFGSCLHPNRWLSSLLSVLVSPDAPVRGRPCQCVLVSLLQPDALVCLVGNLSNSLSRLVSPHDQFDDDPVDPDGSLRSCVVRVNVSNNVSSVVSVVVD